Protein AF-A1ZW01-F1 (afdb_monomer_lite)

Radius of gyration: 20.22 Å; chains: 1; bounding box: 47×32×56 Å

Sequence (244 aa):
MKINGNFSINDKNFADWFNQDFRLTYPQFFPHFISGEGFGVLMENLPNLTGKSEITLNEFCGHMAIIYNETGGTCKPIREMGGPQYMFNTVMPGGGVKYSYNTPPNHKAGDQLMEWGIINTEEQRSLWNGTIYPKHAPEDIKKAALKCDFYRFRGYGFNQLTWRNAYEQCLQPLLPRPMDEYSVEEFEAHINNVKIAAQAFSIISTKMPMPKINTDLVSGNFRPMVCGSGIGLYVTQYCSVMHT

Organism: NCBI:txid313606

pLDDT: mean 85.27, std 18.64, range [31.95, 98.44]

Foldseek 3Di:
DKAQAWDDDPPHTPQCCCQPPVCVVPCVLQVAGADPVLRRVLRVLVCLQAVDSIDDPLVVQQLCQLLCQVVVNPNAKDFDDDDLQVQQAQADPVRHGDDHLCDPVFPFLLVVCVVVVVDPDPVSSVQSSDRGDPPPDDPSSVQVSCLGQSNLFAFIARNGRGGPVLCVQQQQVVDPDGPSPDDSVRNCVVRSDNSSRSNSNNRVVVVPPVVVVVVCQVVVVDDQDDDPPDDPDRSNPSNVVVVD

Structure (mmCIF, N/CA/C/O backbone):
data_AF-A1ZW01-F1
#
_entry.id   AF-A1ZW01-F1
#
loop_
_atom_site.group_PDB
_atom_site.id
_atom_site.type_symbol
_atom_site.label_atom_id
_atom_site.label_alt_id
_atom_site.label_comp_id
_atom_site.label_asym_id
_atom_site.label_entity_id
_atom_site.label_seq_id
_atom_site.pdbx_PDB_ins_code
_atom_site.Cartn_x
_atom_site.Cartn_y
_atom_site.Cartn_z
_atom_site.occupancy
_atom_site.B_iso_or_equiv
_atom_site.auth_seq_id
_atom_site.auth_comp_id
_atom_site.auth_asym_id
_atom_site.auth_atom_id
_atom_site.pdbx_PDB_model_num
ATOM 1 N N . MET A 1 1 ? 10.558 0.107 -27.976 1.00 82.00 1 MET A N 1
ATOM 2 C CA . MET A 1 1 ? 10.547 -1.248 -27.383 1.00 82.00 1 MET A CA 1
ATOM 3 C C . MET A 1 1 ? 9.149 -1.561 -26.864 1.00 82.00 1 MET A C 1
ATOM 5 O O . MET A 1 1 ? 8.513 -0.662 -26.317 1.00 82.00 1 MET A O 1
ATOM 9 N N . LYS A 1 2 ? 8.674 -2.792 -27.071 1.00 92.25 2 LYS A N 1
ATOM 10 C CA . LYS A 1 2 ? 7.445 -3.334 -26.472 1.00 92.25 2 LYS A CA 1
ATOM 11 C C . LYS A 1 2 ? 7.840 -4.335 -25.389 1.00 92.25 2 LYS A C 1
ATOM 13 O O . LYS A 1 2 ? 8.777 -5.098 -25.605 1.00 92.25 2 LYS A O 1
ATOM 18 N N . ILE A 1 3 ? 7.168 -4.291 -24.243 1.00 94.25 3 ILE A N 1
ATOM 19 C CA . ILE A 1 3 ? 7.453 -5.121 -23.066 1.00 94.25 3 ILE A CA 1
ATOM 20 C C . ILE A 1 3 ? 6.185 -5.901 -22.726 1.00 94.25 3 ILE A C 1
ATOM 22 O O . ILE A 1 3 ? 5.136 -5.298 -22.517 1.00 94.25 3 ILE A O 1
ATOM 26 N N . ASN A 1 4 ? 6.276 -7.227 -22.669 1.00 94.75 4 ASN A N 1
ATOM 27 C CA . ASN A 1 4 ? 5.158 -8.140 -22.395 1.00 94.75 4 ASN A CA 1
ATOM 28 C C . ASN A 1 4 ? 5.474 -9.152 -21.273 1.00 94.75 4 ASN A C 1
ATOM 30 O O . ASN A 1 4 ? 4.779 -10.151 -21.119 1.00 94.75 4 ASN A O 1
ATOM 34 N N . GLY A 1 5 ? 6.532 -8.897 -20.499 1.00 94.94 5 GLY A N 1
ATOM 35 C CA . GLY A 1 5 ? 7.014 -9.768 -19.433 1.00 94.94 5 GLY A CA 1
ATOM 36 C C . GLY A 1 5 ? 8.462 -9.447 -19.073 1.00 94.94 5 GLY A C 1
ATOM 37 O O . GLY A 1 5 ? 8.935 -8.333 -19.311 1.00 94.94 5 GLY A O 1
ATOM 38 N N . ASN A 1 6 ? 9.165 -10.427 -18.506 1.00 95.62 6 ASN A N 1
ATOM 39 C CA . ASN A 1 6 ? 10.595 -10.324 -18.219 1.00 95.62 6 ASN A CA 1
ATOM 40 C C . ASN A 1 6 ? 11.399 -10.013 -19.490 1.00 95.62 6 ASN A C 1
ATOM 42 O O . ASN A 1 6 ? 11.139 -10.577 -20.552 1.00 95.62 6 ASN A O 1
ATOM 46 N N . PHE A 1 7 ? 12.392 -9.132 -19.379 1.00 95.50 7 PHE A N 1
ATOM 47 C CA . PHE A 1 7 ? 13.244 -8.737 -20.499 1.00 95.50 7 PHE A CA 1
ATOM 48 C C . PHE A 1 7 ? 14.689 -8.503 -20.048 1.00 95.50 7 PHE A C 1
ATOM 50 O O . PHE A 1 7 ? 15.000 -8.498 -18.854 1.00 95.50 7 PHE A O 1
ATOM 57 N N . SER A 1 8 ? 15.581 -8.354 -21.026 1.00 94.56 8 SER A N 1
ATOM 58 C CA . SER A 1 8 ? 17.017 -8.162 -20.819 1.00 94.56 8 SER A CA 1
ATOM 59 C C . SER A 1 8 ? 17.524 -6.925 -21.555 1.00 94.56 8 SER A C 1
ATOM 61 O O . SER A 1 8 ? 16.945 -6.518 -22.564 1.00 94.56 8 SER A O 1
ATOM 63 N N . ILE A 1 9 ? 18.604 -6.342 -21.041 1.00 91.44 9 ILE A N 1
ATOM 64 C CA . ILE A 1 9 ? 19.350 -5.231 -21.635 1.00 91.44 9 ILE A CA 1
ATOM 65 C C . ILE A 1 9 ? 20.819 -5.657 -21.657 1.00 91.44 9 ILE A C 1
ATOM 67 O O . ILE A 1 9 ? 21.358 -6.033 -20.619 1.00 91.44 9 ILE A O 1
ATOM 71 N N . ASN A 1 10 ? 21.457 -5.620 -22.832 1.00 91.75 10 ASN A N 1
ATOM 72 C CA . ASN A 1 10 ? 22.859 -6.023 -23.023 1.00 91.75 10 ASN A CA 1
ATOM 73 C C . ASN A 1 10 ? 23.183 -7.393 -22.390 1.00 91.75 10 ASN A C 1
ATOM 75 O O . ASN A 1 10 ? 24.100 -7.509 -21.581 1.00 91.75 10 ASN A O 1
ATOM 79 N N . ASP A 1 11 ? 22.373 -8.407 -22.714 1.00 94.00 11 ASP A N 1
ATOM 80 C CA . ASP A 1 11 ? 22.501 -9.796 -22.237 1.00 94.00 11 ASP A CA 1
ATOM 81 C C . ASP A 1 11 ? 22.379 -10.006 -20.715 1.00 94.00 11 ASP A C 1
ATOM 83 O O . ASP A 1 11 ? 22.605 -11.107 -20.211 1.00 94.00 11 ASP A O 1
ATOM 87 N N . LYS A 1 12 ? 21.953 -8.982 -19.969 1.00 95.56 12 LYS A N 1
ATOM 88 C CA . LYS A 1 12 ? 21.611 -9.079 -18.546 1.00 95.56 12 LYS A CA 1
ATOM 89 C C . LYS A 1 12 ? 20.108 -8.958 -18.363 1.00 95.56 12 LYS A C 1
ATOM 91 O O . LYS A 1 12 ? 19.475 -8.109 -18.992 1.00 95.56 12 LYS A O 1
ATOM 96 N N . ASN A 1 13 ? 19.526 -9.751 -17.461 1.00 96.62 13 ASN A N 1
ATOM 97 C CA . ASN A 1 13 ? 18.142 -9.504 -17.054 1.00 96.62 13 ASN A CA 1
ATOM 98 C C . ASN A 1 13 ? 18.017 -8.083 -16.479 1.00 96.62 13 ASN A C 1
ATOM 100 O O . ASN A 1 13 ? 18.983 -7.520 -15.958 1.00 96.62 13 ASN A O 1
ATOM 104 N N . PHE A 1 14 ? 16.829 -7.493 -16.598 1.00 96.12 14 PHE A N 1
ATOM 105 C CA . PHE A 1 14 ? 16.624 -6.089 -16.250 1.00 96.12 14 PHE A CA 1
ATOM 106 C C . PHE A 1 14 ? 17.081 -5.725 -14.826 1.00 96.12 14 PHE A C 1
ATOM 108 O O . PHE A 1 14 ? 17.712 -4.687 -14.645 1.00 96.12 14 PHE A O 1
ATOM 115 N N . ALA A 1 15 ? 16.792 -6.564 -13.825 1.00 97.00 15 ALA A N 1
ATOM 116 C CA . ALA A 1 15 ? 17.183 -6.293 -12.443 1.00 97.00 15 ALA A CA 1
ATOM 117 C C . ALA A 1 15 ? 18.712 -6.277 -12.276 1.00 97.00 15 ALA A C 1
ATOM 119 O O . ALA A 1 15 ? 19.245 -5.376 -11.628 1.00 97.00 15 ALA A O 1
ATOM 120 N N . ASP A 1 16 ? 19.423 -7.218 -12.899 1.00 97.56 16 ASP A N 1
ATOM 121 C CA . ASP A 1 16 ? 20.886 -7.271 -12.871 1.00 97.56 16 ASP A CA 1
ATOM 122 C C . ASP A 1 16 ? 21.511 -6.090 -13.610 1.00 97.56 16 ASP A C 1
ATOM 124 O O . ASP A 1 16 ? 22.394 -5.436 -13.057 1.00 97.56 16 ASP A O 1
ATOM 128 N N . TRP A 1 17 ? 21.020 -5.763 -14.809 1.00 97.12 17 TRP A N 1
ATOM 129 C CA . TRP A 1 17 ? 21.444 -4.562 -15.535 1.00 97.12 17 TRP A CA 1
ATOM 130 C C . TRP A 1 17 ? 21.223 -3.297 -14.697 1.00 97.12 17 TRP A C 1
ATOM 132 O O . TRP A 1 17 ? 22.129 -2.476 -14.539 1.00 97.12 17 TRP A O 1
ATOM 142 N N . PHE A 1 18 ? 20.035 -3.155 -14.100 1.00 95.50 18 PHE A N 1
ATOM 143 C CA . PHE A 1 18 ? 19.708 -1.995 -13.281 1.00 95.50 18 PHE A CA 1
ATOM 144 C C . PHE A 1 18 ? 20.680 -1.872 -12.108 1.00 95.50 18 PHE A C 1
ATOM 146 O O . PHE A 1 18 ? 21.233 -0.803 -11.862 1.00 95.50 18 PHE A O 1
ATOM 153 N N . ASN A 1 19 ? 20.910 -2.973 -11.398 1.00 96.19 19 ASN A N 1
ATOM 154 C CA . ASN A 1 19 ? 21.720 -3.008 -10.188 1.00 96.19 19 ASN A CA 1
ATOM 155 C C . ASN A 1 19 ? 23.218 -2.818 -10.446 1.00 96.19 19 ASN A C 1
ATOM 157 O O . ASN A 1 19 ? 23.890 -2.168 -9.641 1.00 96.19 19 ASN A O 1
ATOM 161 N N . GLN A 1 20 ? 23.733 -3.414 -11.521 1.00 96.50 20 GLN A N 1
ATOM 162 C CA . GLN A 1 20 ? 25.167 -3.498 -11.800 1.00 96.50 20 GLN A CA 1
ATOM 163 C C . GLN A 1 20 ? 25.666 -2.384 -12.719 1.00 96.50 20 GLN A C 1
ATOM 165 O O . GLN A 1 20 ? 26.839 -2.039 -12.631 1.00 96.50 20 GLN A O 1
ATOM 170 N N . ASP A 1 21 ? 24.804 -1.814 -13.563 1.00 92.69 21 ASP A N 1
ATOM 171 C CA . ASP A 1 21 ? 25.219 -0.836 -14.572 1.00 92.69 21 ASP A CA 1
ATOM 172 C C . ASP A 1 21 ? 24.523 0.514 -14.345 1.00 92.69 21 ASP A C 1
ATOM 174 O O . ASP A 1 21 ? 25.163 1.528 -14.051 1.00 92.69 21 ASP A O 1
ATOM 178 N N . PHE A 1 22 ? 23.190 0.535 -14.417 1.00 88.31 22 PHE A N 1
ATOM 179 C CA . PHE A 1 22 ? 22.430 1.787 -14.434 1.00 88.31 22 PHE A CA 1
ATOM 180 C C . PHE A 1 22 ? 22.464 2.538 -13.096 1.00 88.31 22 PHE A C 1
ATOM 182 O O . PHE A 1 22 ? 22.840 3.711 -13.035 1.00 88.31 22 PHE A O 1
ATOM 189 N N . ARG A 1 23 ? 22.118 1.857 -11.998 1.00 89.25 23 ARG A N 1
ATOM 190 C CA . ARG A 1 23 ? 22.071 2.428 -10.644 1.00 89.25 23 ARG A CA 1
ATOM 191 C C . ARG A 1 23 ? 23.411 3.028 -10.227 1.00 89.25 23 ARG A C 1
ATOM 193 O O . ARG A 1 23 ? 23.422 4.053 -9.551 1.00 89.25 23 ARG A O 1
ATOM 200 N N . LEU A 1 24 ? 24.528 2.417 -10.629 1.00 90.69 24 LEU A N 1
ATOM 201 C CA . LEU A 1 24 ? 25.873 2.898 -10.288 1.00 90.69 24 LEU A CA 1
ATOM 202 C C . LEU A 1 24 ? 26.203 4.253 -10.924 1.00 90.69 24 LEU A C 1
ATOM 204 O O . LEU A 1 24 ? 27.048 4.976 -10.403 1.00 90.69 24 LEU A O 1
ATOM 208 N N . THR A 1 25 ? 25.504 4.624 -11.998 1.00 90.12 25 THR A N 1
ATOM 209 C CA . THR A 1 25 ? 25.639 5.940 -12.636 1.00 90.12 25 THR A CA 1
ATOM 210 C C . THR A 1 25 ? 24.884 7.029 -11.855 1.00 90.12 25 THR A C 1
ATOM 212 O O . THR A 1 25 ? 25.241 8.204 -11.919 1.00 90.12 25 THR A O 1
ATOM 215 N N . TYR A 1 26 ? 23.871 6.646 -11.065 1.00 83.31 26 TYR A N 1
ATOM 216 C CA . TYR A 1 26 ? 22.955 7.554 -10.360 1.00 83.31 26 TYR A CA 1
ATOM 217 C C . TYR A 1 26 ? 22.614 7.092 -8.922 1.00 83.31 26 TYR A C 1
ATOM 219 O O . TYR A 1 26 ? 21.434 7.033 -8.551 1.00 83.31 26 TYR A O 1
ATOM 227 N N . PRO A 1 27 ? 23.608 6.767 -8.072 1.00 84.00 27 PRO A N 1
ATOM 228 C CA . PRO A 1 27 ? 23.375 6.116 -6.778 1.00 84.00 27 PRO A CA 1
ATOM 229 C C . PRO A 1 27 ? 22.571 6.971 -5.786 1.00 84.00 27 PRO A C 1
ATOM 231 O O . PRO A 1 27 ? 21.882 6.432 -4.923 1.00 84.00 27 PRO A O 1
ATOM 234 N N . GLN A 1 28 ? 22.620 8.298 -5.919 1.00 83.94 28 GLN A N 1
ATOM 235 C CA . GLN A 1 28 ? 21.856 9.242 -5.100 1.00 83.94 28 GLN A CA 1
ATOM 236 C C . GLN A 1 28 ? 20.351 9.224 -5.398 1.00 83.94 28 GLN A C 1
ATOM 238 O O . GLN A 1 28 ? 19.551 9.587 -4.539 1.00 83.94 28 GLN A O 1
ATOM 243 N N . PHE A 1 29 ? 19.962 8.813 -6.607 1.00 80.81 29 PHE A N 1
ATOM 244 C CA . PHE A 1 29 ? 18.560 8.731 -7.019 1.00 80.81 29 PHE A CA 1
ATOM 245 C C . PHE A 1 29 ? 17.993 7.329 -6.814 1.00 80.81 29 PHE A C 1
ATOM 247 O O . PHE A 1 29 ? 16.803 7.179 -6.547 1.00 80.81 29 PHE A O 1
ATOM 254 N N . PHE A 1 30 ? 18.852 6.311 -6.881 1.00 86.44 30 PHE A N 1
ATOM 255 C CA . PHE A 1 30 ? 18.470 4.913 -6.744 1.00 86.44 30 PHE A CA 1
ATOM 256 C C . PHE A 1 30 ? 19.203 4.267 -5.557 1.00 86.44 30 PHE A C 1
ATOM 258 O O . PHE A 1 30 ? 20.139 3.489 -5.744 1.00 86.44 30 PHE A O 1
ATOM 265 N N . PRO A 1 31 ? 18.793 4.560 -4.308 1.00 89.19 31 PRO A N 1
ATOM 266 C CA . PRO A 1 31 ? 19.501 4.066 -3.126 1.00 89.19 31 PRO A CA 1
ATOM 267 C C . PRO A 1 31 ? 19.390 2.544 -2.934 1.00 89.19 31 PRO A C 1
ATOM 269 O O . PRO A 1 31 ? 20.284 1.937 -2.344 1.00 89.19 31 PRO A O 1
ATOM 272 N N . HIS A 1 32 ? 18.353 1.907 -3.478 1.00 93.38 32 HIS A N 1
ATOM 273 C CA . HIS A 1 32 ? 18.030 0.494 -3.303 1.00 93.38 32 HIS A CA 1
ATOM 274 C C . HIS A 1 32 ? 18.362 -0.351 -4.537 1.00 93.38 32 HIS A C 1
ATOM 276 O O . HIS A 1 32 ? 18.400 0.135 -5.665 1.00 93.38 32 HIS A O 1
ATOM 282 N N . PHE A 1 33 ? 18.586 -1.642 -4.308 1.00 96.62 33 PHE A N 1
ATOM 283 C CA . PHE A 1 33 ? 18.684 -2.636 -5.372 1.00 96.62 33 PHE A CA 1
ATOM 284 C C . PHE A 1 33 ? 17.286 -3.117 -5.769 1.00 96.62 33 PHE A C 1
ATOM 286 O O . PHE A 1 33 ? 16.405 -3.236 -4.916 1.00 96.62 33 PHE A O 1
ATOM 293 N N . ILE A 1 34 ? 17.094 -3.445 -7.046 1.00 97.31 34 ILE A N 1
ATOM 294 C CA . ILE A 1 34 ? 15.910 -4.172 -7.505 1.00 97.31 34 ILE A CA 1
ATOM 295 C C . ILE A 1 34 ? 16.081 -5.657 -7.179 1.00 97.31 34 ILE A C 1
ATOM 297 O O . ILE A 1 34 ? 17.081 -6.271 -7.552 1.00 97.31 34 ILE A O 1
ATOM 301 N N . SER A 1 35 ? 15.100 -6.253 -6.504 1.00 97.81 35 SER A N 1
ATOM 302 C CA . SER A 1 35 ? 15.045 -7.705 -6.318 1.00 97.81 35 SER A CA 1
ATOM 303 C C . SER A 1 35 ? 14.758 -8.393 -7.654 1.00 97.81 35 SER A C 1
ATOM 305 O O . SER A 1 35 ? 13.689 -8.186 -8.221 1.00 97.81 35 SER A O 1
ATOM 307 N N . GLY A 1 36 ? 15.673 -9.240 -8.140 1.00 97.38 36 GLY A N 1
ATOM 308 C CA . GLY A 1 36 ? 15.452 -10.011 -9.371 1.00 97.38 36 GLY A CA 1
ATOM 309 C C . GLY A 1 36 ? 14.243 -10.946 -9.282 1.00 97.38 36 GLY A C 1
ATOM 310 O O . GLY A 1 36 ? 13.421 -10.980 -10.192 1.00 97.38 36 GLY A O 1
ATOM 311 N N . GLU A 1 37 ? 14.079 -11.634 -8.148 1.00 97.25 37 GLU A N 1
ATOM 312 C CA . GLU A 1 37 ? 12.910 -12.480 -7.876 1.00 97.25 37 GLU A CA 1
ATOM 313 C C . GLU A 1 37 ? 11.615 -11.651 -7.839 1.00 97.25 37 GLU A C 1
ATOM 315 O O . GLU A 1 37 ? 10.650 -11.977 -8.528 1.00 97.25 37 GLU A O 1
ATOM 320 N N . GLY A 1 38 ? 11.594 -10.559 -7.064 1.00 96.94 38 GLY A N 1
ATOM 321 C CA . GLY A 1 38 ? 10.414 -9.698 -6.958 1.00 96.94 38 GLY A CA 1
ATOM 322 C C . GLY A 1 38 ? 10.021 -9.078 -8.299 1.00 96.94 38 GLY A C 1
ATOM 323 O O . GLY A 1 38 ? 8.843 -9.061 -8.649 1.00 96.94 38 GLY A O 1
ATOM 324 N N . PHE A 1 39 ? 11.007 -8.633 -9.081 1.00 97.44 39 PHE A N 1
ATOM 325 C CA . PHE A 1 39 ? 10.791 -8.133 -10.435 1.00 97.44 39 PHE A CA 1
ATOM 326 C C . PHE A 1 39 ? 10.208 -9.215 -11.351 1.00 97.44 39 PHE A C 1
ATOM 328 O O . PHE A 1 39 ? 9.237 -8.950 -12.056 1.00 97.44 39 PHE A O 1
ATOM 335 N N . GLY A 1 40 ? 10.738 -10.441 -11.287 1.00 97.44 40 GLY A N 1
ATOM 336 C CA . GLY A 1 40 ? 10.222 -11.583 -12.042 1.00 97.44 40 GLY A CA 1
ATOM 337 C C . GLY A 1 40 ? 8.728 -11.809 -11.816 1.00 97.44 40 GLY A C 1
ATOM 338 O O . GLY A 1 40 ? 7.948 -11.806 -12.771 1.00 97.44 40 GLY A O 1
ATOM 339 N N . VAL A 1 41 ? 8.324 -11.904 -10.546 1.00 97.00 41 VAL A N 1
ATOM 340 C CA . VAL A 1 41 ? 6.920 -12.109 -10.143 1.00 97.00 41 VAL A CA 1
ATOM 341 C C . VAL A 1 41 ? 6.028 -10.927 -10.544 1.00 97.00 41 VAL A C 1
ATOM 343 O O . VAL A 1 41 ? 4.883 -11.118 -10.967 1.00 97.00 41 VAL A O 1
ATOM 346 N N . LEU A 1 42 ? 6.532 -9.694 -10.429 1.00 95.88 42 LEU A N 1
ATOM 347 C CA . LEU A 1 42 ? 5.814 -8.495 -10.864 1.00 95.88 42 LEU A CA 1
ATOM 348 C C . LEU A 1 42 ? 5.535 -8.532 -12.373 1.00 95.88 42 LEU A C 1
ATOM 350 O O . LEU A 1 42 ? 4.403 -8.283 -12.792 1.00 95.88 42 LEU A O 1
ATOM 354 N N . MET A 1 43 ? 6.540 -8.873 -13.183 1.00 96.88 43 MET A N 1
ATOM 355 C CA . MET A 1 43 ? 6.422 -8.897 -14.643 1.00 96.88 43 MET A CA 1
ATOM 356 C C . MET A 1 43 ? 5.552 -10.049 -15.156 1.00 96.88 43 MET A C 1
ATOM 358 O O . MET A 1 43 ? 4.862 -9.880 -16.159 1.00 96.88 43 MET A O 1
ATOM 362 N N . GLU A 1 44 ? 5.491 -11.179 -14.450 1.00 97.12 44 GLU A N 1
ATOM 363 C CA . GLU A 1 44 ? 4.490 -12.231 -14.706 1.00 97.12 44 GLU A CA 1
ATOM 364 C C . GLU A 1 44 ? 3.050 -11.731 -14.496 1.00 97.12 44 GLU A C 1
ATOM 366 O O . GLU A 1 44 ? 2.105 -12.232 -15.107 1.00 97.12 44 GLU A O 1
ATOM 371 N N . ASN A 1 45 ? 2.876 -10.698 -13.667 1.00 96.75 45 ASN A N 1
ATOM 372 C CA . ASN A 1 45 ? 1.596 -10.054 -13.387 1.00 96.75 45 ASN A CA 1
ATOM 373 C C . ASN A 1 45 ? 1.383 -8.754 -14.178 1.00 96.75 45 ASN A C 1
ATOM 375 O O . ASN A 1 45 ? 0.463 -7.998 -13.860 1.00 96.75 45 ASN A O 1
ATOM 379 N N . LEU A 1 46 ? 2.163 -8.501 -15.234 1.00 95.81 46 LEU A N 1
ATOM 380 C CA . LEU A 1 46 ? 2.064 -7.282 -16.042 1.00 95.81 46 LEU A CA 1
ATOM 381 C C . LEU A 1 46 ? 0.635 -6.979 -16.549 1.00 95.81 46 LEU A C 1
ATOM 383 O O . LEU A 1 46 ? 0.210 -5.825 -16.423 1.00 95.81 46 LEU A O 1
ATOM 387 N N . PRO A 1 47 ? -0.161 -7.959 -17.034 1.00 95.69 47 PRO A N 1
ATOM 388 C CA . PRO A 1 47 ? -1.543 -7.690 -17.434 1.00 95.69 47 PRO A CA 1
ATOM 389 C C . PRO A 1 47 ? -2.441 -7.277 -16.270 1.00 95.69 47 PRO A C 1
ATOM 391 O O . PRO A 1 47 ? -3.299 -6.415 -16.435 1.00 95.69 47 PRO A O 1
ATOM 394 N N . ASN A 1 48 ? -2.217 -7.840 -15.081 1.00 95.94 48 ASN A N 1
ATOM 395 C CA . ASN A 1 48 ? -2.943 -7.447 -13.875 1.00 95.94 48 ASN A CA 1
ATOM 396 C C . ASN A 1 48 ? -2.542 -6.039 -13.420 1.00 95.94 48 ASN A C 1
ATOM 398 O O . ASN A 1 48 ? -3.394 -5.295 -12.955 1.00 95.94 48 ASN A O 1
ATOM 402 N N . LEU A 1 49 ? -1.265 -5.677 -13.576 1.00 93.44 49 LEU A N 1
ATOM 403 C CA . LEU A 1 49 ? -0.704 -4.387 -13.170 1.00 93.44 49 LEU A CA 1
ATOM 404 C C . LEU A 1 49 ? -1.147 -3.235 -14.082 1.00 93.44 49 LEU A C 1
ATOM 406 O O . LEU A 1 49 ? -1.347 -2.114 -13.621 1.00 93.44 49 LEU A O 1
ATOM 410 N N . THR A 1 50 ? -1.294 -3.500 -15.381 1.00 91.62 50 THR A N 1
ATOM 411 C CA . THR A 1 50 ? -1.446 -2.452 -16.409 1.00 91.62 50 THR A CA 1
ATOM 412 C C . THR A 1 50 ? -2.770 -2.511 -17.166 1.00 91.62 50 THR A C 1
ATOM 414 O O . THR A 1 50 ? -3.116 -1.562 -17.867 1.00 91.62 50 THR A O 1
ATOM 417 N N . GLY A 1 51 ? -3.507 -3.621 -17.062 1.00 91.25 51 GLY A N 1
ATOM 418 C CA . GLY A 1 51 ? -4.669 -3.904 -17.906 1.00 91.25 51 GLY A CA 1
ATOM 419 C C . GLY A 1 51 ? -4.311 -4.224 -19.364 1.00 91.25 51 GLY A C 1
ATOM 420 O O . GLY A 1 51 ? -5.206 -4.278 -20.207 1.00 91.25 51 GLY A O 1
ATOM 421 N N . LYS A 1 52 ? -3.020 -4.409 -19.688 1.00 92.44 52 LYS A N 1
ATOM 422 C CA . LYS A 1 52 ? -2.510 -4.613 -21.053 1.00 92.44 52 LYS A CA 1
ATOM 423 C C . LYS A 1 52 ? -1.616 -5.848 -21.137 1.00 92.44 52 LYS A C 1
ATOM 425 O O . LYS A 1 52 ? -0.829 -6.121 -20.238 1.00 92.44 52 LYS A O 1
ATOM 430 N N . SER A 1 53 ? -1.691 -6.574 -22.251 1.00 93.44 53 SER A N 1
ATOM 431 C CA . SER A 1 53 ? -0.783 -7.697 -22.534 1.00 93.44 53 SER A CA 1
ATOM 432 C C . SER A 1 53 ? 0.642 -7.245 -22.863 1.00 93.44 53 SER A C 1
ATOM 434 O O . SER A 1 53 ? 1.584 -8.015 -22.716 1.00 93.44 53 SER A O 1
ATOM 436 N N . GLU A 1 54 ? 0.799 -6.004 -23.322 1.00 94.69 54 GLU A N 1
ATOM 437 C CA . GLU A 1 54 ? 2.083 -5.369 -23.587 1.00 94.69 54 GLU A CA 1
ATOM 438 C C . GLU A 1 54 ? 2.024 -3.872 -23.276 1.00 94.69 54 GLU A C 1
ATOM 440 O O . GLU A 1 54 ? 0.984 -3.227 -23.437 1.00 94.69 54 GLU A O 1
ATOM 445 N N . ILE A 1 55 ? 3.160 -3.308 -22.881 1.00 90.19 55 ILE A N 1
ATOM 446 C CA . ILE A 1 55 ? 3.327 -1.879 -22.635 1.00 90.19 55 ILE A CA 1
ATOM 447 C C . ILE A 1 55 ? 4.540 -1.326 -23.379 1.00 90.19 55 ILE A C 1
ATOM 449 O O . ILE A 1 55 ? 5.440 -2.049 -23.818 1.00 90.19 55 ILE A O 1
ATOM 453 N N . THR A 1 56 ? 4.551 -0.015 -23.561 1.00 87.94 56 THR A N 1
ATOM 454 C CA . THR A 1 56 ? 5.707 0.723 -24.067 1.00 87.94 56 THR A CA 1
ATOM 455 C C . THR A 1 56 ? 6.778 0.874 -22.987 1.00 87.94 56 THR A C 1
ATOM 457 O O . THR A 1 56 ? 6.507 0.762 -21.792 1.00 87.94 56 THR A O 1
ATOM 460 N N . LEU A 1 57 ? 8.002 1.196 -23.409 1.00 82.00 57 LEU A N 1
ATOM 461 C CA . LEU A 1 57 ? 9.095 1.534 -22.495 1.00 82.00 57 LEU A CA 1
ATOM 462 C C . LEU A 1 57 ? 8.719 2.669 -21.525 1.00 82.00 57 LEU A C 1
ATOM 464 O O . LEU A 1 57 ? 9.014 2.585 -20.340 1.00 82.00 57 LEU A O 1
ATOM 468 N N . ASN A 1 58 ? 8.010 3.693 -22.006 1.00 79.12 58 ASN A N 1
ATOM 469 C CA . ASN A 1 58 ? 7.607 4.839 -21.187 1.00 79.12 58 ASN A CA 1
ATOM 470 C C . ASN A 1 58 ? 6.601 4.453 -20.100 1.00 79.12 58 ASN A C 1
ATOM 472 O O . ASN A 1 58 ? 6.722 4.895 -18.961 1.00 79.12 58 ASN A O 1
ATOM 476 N N . GLU A 1 59 ? 5.626 3.607 -20.434 1.00 81.88 59 GLU A N 1
ATOM 477 C CA . GLU A 1 59 ? 4.676 3.073 -19.453 1.00 81.88 59 GLU A CA 1
ATOM 478 C C . GLU A 1 59 ? 5.392 2.214 -18.409 1.00 81.88 59 GLU A C 1
ATOM 480 O O . GLU A 1 59 ? 5.119 2.343 -17.217 1.00 81.88 59 GLU A O 1
ATOM 485 N N . PHE A 1 60 ? 6.356 1.393 -18.840 1.00 89.19 60 PHE A N 1
ATOM 486 C CA . PHE A 1 60 ? 7.164 0.582 -17.934 1.00 89.19 60 PHE A CA 1
ATOM 487 C C . PHE A 1 60 ? 7.939 1.457 -16.948 1.00 89.19 60 PHE A C 1
ATOM 489 O O . PHE A 1 60 ? 7.827 1.261 -15.741 1.00 89.19 60 PHE A O 1
ATOM 496 N N . CYS A 1 61 ? 8.656 2.465 -17.445 1.00 83.12 61 CYS A N 1
ATOM 497 C CA . CYS A 1 61 ? 9.367 3.434 -16.616 1.00 83.12 61 CYS A CA 1
ATOM 498 C C . CYS A 1 61 ? 8.426 4.159 -15.639 1.00 83.12 61 CYS A C 1
ATOM 500 O O . CYS A 1 61 ? 8.779 4.354 -14.478 1.00 83.12 61 CYS A O 1
ATOM 502 N N . GLY A 1 62 ? 7.219 4.518 -16.088 1.00 80.50 62 GLY A N 1
ATOM 503 C CA . GLY A 1 62 ? 6.177 5.125 -15.259 1.00 80.50 62 GLY A CA 1
ATOM 504 C C . GLY A 1 62 ? 5.758 4.256 -14.084 1.00 80.50 62 GLY A C 1
ATOM 505 O O . GLY A 1 62 ? 5.783 4.701 -12.936 1.00 80.50 62 GLY A O 1
ATOM 506 N N . HIS A 1 63 ? 5.408 3.005 -14.362 1.00 88.00 63 HIS A N 1
ATOM 507 C CA . HIS A 1 63 ? 5.006 2.062 -13.325 1.00 88.00 63 HIS A CA 1
ATOM 508 C C . HIS A 1 63 ? 6.169 1.702 -12.396 1.00 88.00 63 HIS A C 1
ATOM 510 O O . HIS A 1 63 ? 6.008 1.736 -11.177 1.00 88.00 63 HIS A O 1
ATOM 516 N N . MET A 1 64 ? 7.351 1.424 -12.951 1.00 90.50 64 MET A N 1
ATOM 517 C CA . MET A 1 64 ? 8.524 1.036 -12.168 1.00 90.50 64 MET A CA 1
ATOM 518 C C . MET A 1 64 ? 9.031 2.147 -11.263 1.00 90.50 64 MET A C 1
ATOM 520 O O . MET A 1 64 ? 9.462 1.846 -10.158 1.00 90.50 64 MET A O 1
ATOM 524 N N . ALA A 1 65 ? 8.952 3.410 -11.677 1.00 84.38 65 ALA A N 1
ATOM 525 C CA . ALA A 1 65 ? 9.307 4.538 -10.824 1.00 84.38 65 ALA A CA 1
ATOM 526 C C . ALA A 1 65 ? 8.479 4.569 -9.531 1.00 84.38 65 ALA A C 1
ATOM 528 O O . ALA A 1 65 ? 9.044 4.683 -8.443 1.00 84.38 65 ALA A O 1
ATOM 529 N N . ILE A 1 66 ? 7.157 4.405 -9.655 1.00 84.12 66 ILE A N 1
ATOM 530 C CA . ILE A 1 66 ? 6.241 4.359 -8.508 1.00 84.12 66 ILE A CA 1
ATOM 531 C C . ILE A 1 66 ? 6.570 3.141 -7.642 1.00 84.12 66 ILE A C 1
ATOM 533 O O . ILE A 1 66 ? 6.839 3.278 -6.454 1.00 84.12 66 ILE A O 1
ATOM 537 N N . ILE A 1 67 ? 6.626 1.953 -8.248 1.00 91.69 67 ILE A N 1
ATOM 538 C CA . ILE A 1 67 ? 6.859 0.696 -7.523 1.00 91.69 67 ILE A CA 1
ATOM 539 C C . ILE A 1 67 ? 8.201 0.711 -6.799 1.00 91.69 67 ILE A C 1
ATOM 541 O O . ILE A 1 67 ? 8.292 0.301 -5.644 1.00 91.69 67 ILE A O 1
ATOM 545 N N . TYR A 1 68 ? 9.255 1.175 -7.462 1.00 91.69 68 TYR A N 1
ATOM 546 C CA . TYR A 1 68 ? 10.587 1.251 -6.886 1.00 91.69 68 TYR A CA 1
ATOM 547 C C . TYR A 1 68 ? 10.606 2.172 -5.665 1.00 91.69 68 TYR A C 1
ATOM 549 O O . TYR A 1 68 ? 11.153 1.782 -4.632 1.00 91.69 68 TYR A O 1
ATOM 557 N N . ASN A 1 69 ? 9.979 3.347 -5.773 1.00 86.75 69 ASN A N 1
ATOM 558 C CA . ASN A 1 69 ? 9.889 4.299 -4.674 1.00 86.75 69 ASN A CA 1
ATOM 559 C C . ASN A 1 69 ? 9.113 3.723 -3.484 1.00 86.75 69 ASN A C 1
ATOM 561 O O . ASN A 1 69 ? 9.597 3.750 -2.356 1.00 86.75 69 ASN A O 1
ATOM 565 N N . GLU A 1 70 ? 7.939 3.156 -3.749 1.00 87.69 70 GLU A N 1
ATOM 566 C CA . GLU A 1 70 ? 7.025 2.707 -2.700 1.00 87.69 70 GLU A CA 1
ATOM 567 C C . GLU A 1 70 ? 7.430 1.380 -2.061 1.00 87.69 70 GLU A C 1
ATOM 569 O O . GLU A 1 70 ? 7.048 1.106 -0.930 1.00 87.69 70 GLU A O 1
ATOM 574 N N . THR A 1 71 ? 8.202 0.542 -2.757 1.00 92.50 71 THR A N 1
ATOM 575 C CA . THR A 1 71 ? 8.598 -0.792 -2.264 1.00 92.50 71 THR A CA 1
ATOM 576 C C . THR A 1 71 ? 10.086 -0.907 -1.938 1.00 92.50 71 THR A C 1
ATOM 578 O O . THR A 1 71 ? 10.554 -1.991 -1.572 1.00 92.50 71 THR A O 1
ATOM 581 N N . GLY A 1 72 ? 10.853 0.175 -2.108 1.00 91.94 72 GLY A N 1
ATOM 582 C CA . GLY A 1 72 ? 12.304 0.182 -1.917 1.00 91.94 72 GLY A CA 1
ATOM 583 C C . GLY A 1 72 ? 13.030 -0.810 -2.830 1.00 91.94 72 GLY A C 1
ATOM 584 O O . GLY A 1 72 ? 13.952 -1.492 -2.390 1.00 91.94 72 GLY A O 1
ATOM 585 N N . GLY A 1 73 ? 12.567 -0.967 -4.074 1.00 93.50 73 GLY A N 1
ATOM 586 C CA . GLY A 1 73 ? 13.137 -1.901 -5.056 1.00 93.50 73 GLY A CA 1
ATOM 587 C C . GLY A 1 73 ? 12.818 -3.386 -4.829 1.00 93.50 73 GLY A C 1
ATOM 588 O O . GLY A 1 73 ? 13.147 -4.219 -5.676 1.00 93.50 73 GLY A O 1
ATOM 589 N N . THR A 1 74 ? 12.120 -3.756 -3.751 1.00 95.88 74 THR A N 1
ATOM 590 C CA . THR A 1 74 ? 11.744 -5.164 -3.520 1.00 95.88 74 THR A CA 1
ATOM 591 C C . THR A 1 74 ? 10.787 -5.699 -4.581 1.00 95.88 74 THR A C 1
ATOM 593 O O . THR A 1 74 ? 10.770 -6.907 -4.810 1.00 95.88 74 THR A O 1
ATOM 596 N N . CYS A 1 75 ? 10.013 -4.821 -5.233 1.00 95.19 75 CYS A N 1
ATOM 597 C CA . CYS A 1 75 ? 8.990 -5.186 -6.217 1.00 95.19 75 CYS A CA 1
ATOM 598 C C . CYS A 1 75 ? 7.965 -6.188 -5.656 1.00 95.19 75 CYS A C 1
ATOM 600 O O . CYS A 1 75 ? 7.377 -6.973 -6.396 1.00 95.19 75 CYS A O 1
ATOM 602 N N . LYS A 1 76 ? 7.743 -6.157 -4.338 1.00 95.19 76 LYS A N 1
ATOM 603 C CA . LYS A 1 76 ? 6.736 -6.959 -3.638 1.00 95.19 76 LYS A CA 1
ATOM 604 C C . LYS A 1 76 ? 5.686 -6.016 -3.034 1.00 95.19 76 LYS A C 1
ATOM 606 O O . LYS A 1 76 ? 6.041 -4.907 -2.633 1.00 95.19 76 LYS A O 1
ATOM 611 N N . PRO A 1 77 ? 4.404 -6.414 -2.961 1.00 92.88 77 PRO A N 1
ATOM 612 C CA . PRO A 1 77 ? 3.402 -5.656 -2.219 1.00 92.88 77 PRO A CA 1
ATOM 613 C C . PRO A 1 77 ? 3.836 -5.536 -0.756 1.00 92.88 77 PRO A C 1
ATOM 615 O O . PRO A 1 77 ? 4.120 -6.551 -0.121 1.00 92.88 77 PRO A O 1
ATOM 618 N N . ILE A 1 78 ? 3.893 -4.317 -0.218 1.00 91.94 78 ILE A N 1
ATOM 619 C CA . ILE A 1 78 ? 4.275 -4.094 1.180 1.00 91.94 78 ILE A CA 1
ATOM 620 C C . ILE A 1 78 ? 3.235 -3.267 1.923 1.00 91.94 78 ILE A C 1
ATOM 622 O O . ILE A 1 78 ? 2.528 -2.452 1.333 1.00 91.94 78 ILE A O 1
ATOM 626 N N . ARG A 1 79 ? 3.157 -3.471 3.237 1.00 92.06 79 ARG A N 1
ATOM 627 C CA . ARG A 1 79 ? 2.401 -2.619 4.155 1.00 92.06 79 ARG A CA 1
ATOM 628 C C . ARG A 1 79 ? 3.260 -1.454 4.628 1.00 92.06 79 ARG A C 1
ATOM 630 O O . ARG A 1 79 ? 4.455 -1.631 4.863 1.00 92.06 79 ARG A O 1
ATOM 637 N N . GLU A 1 80 ? 2.627 -0.310 4.852 1.00 90.06 80 GLU A N 1
ATOM 638 C CA . GLU A 1 80 ? 3.252 0.834 5.502 1.00 90.06 80 GLU A CA 1
ATOM 639 C C . GLU A 1 80 ? 3.811 0.396 6.859 1.00 90.06 80 GLU A C 1
ATOM 641 O O . GLU A 1 80 ? 3.115 -0.207 7.689 1.00 90.06 80 GLU A O 1
ATOM 646 N N . MET A 1 81 ? 5.096 0.672 7.063 1.00 87.38 81 MET A N 1
ATOM 647 C CA . MET A 1 81 ? 5.795 0.295 8.280 1.00 87.38 81 MET A CA 1
ATOM 648 C C . MET A 1 81 ? 5.354 1.190 9.436 1.00 87.38 81 MET A C 1
ATOM 650 O O . MET A 1 81 ? 5.448 2.413 9.376 1.00 87.38 81 MET A O 1
ATOM 654 N N . GLY A 1 82 ? 4.911 0.572 10.527 1.00 88.94 82 GLY A N 1
ATOM 655 C CA . GLY A 1 82 ? 4.526 1.283 11.738 1.00 88.94 82 GLY A CA 1
ATOM 656 C C . GLY A 1 82 ? 3.522 0.497 12.571 1.00 88.94 82 GLY A C 1
ATOM 657 O O . GLY A 1 82 ? 2.656 -0.203 12.049 1.00 88.94 82 GLY A O 1
ATOM 658 N N . GLY A 1 83 ? 3.638 0.613 13.893 1.00 93.44 83 GLY A N 1
ATOM 659 C CA . GLY A 1 83 ? 2.656 0.041 14.812 1.00 93.44 83 GLY A CA 1
ATOM 660 C C . GLY A 1 83 ? 1.338 0.834 14.842 1.00 93.44 83 GLY A C 1
ATOM 661 O O . GLY A 1 83 ? 1.259 1.934 14.293 1.00 93.44 83 GLY A O 1
ATOM 662 N N . PRO A 1 84 ? 0.313 0.344 15.556 1.00 95.44 84 PRO A N 1
ATOM 663 C CA . PRO A 1 84 ? -0.973 1.035 15.697 1.00 95.44 84 PRO A CA 1
ATOM 664 C C . PRO A 1 84 ? -0.825 2.455 16.249 1.00 95.44 84 PRO A C 1
ATOM 666 O O . PRO A 1 84 ? -1.418 3.393 15.728 1.00 95.44 84 PRO A O 1
ATOM 669 N N . GLN A 1 85 ? 0.057 2.637 17.237 1.00 94.81 85 GLN A N 1
ATOM 670 C CA . GLN A 1 85 ? 0.379 3.958 17.775 1.00 94.81 85 GLN A CA 1
ATOM 671 C C . GLN A 1 85 ? 0.944 4.898 16.711 1.00 94.81 85 GLN A C 1
ATOM 673 O O . GLN A 1 85 ? 0.608 6.079 16.709 1.00 94.81 85 GLN A O 1
ATOM 678 N N . TYR A 1 86 ? 1.796 4.383 15.818 1.00 92.81 86 TYR A N 1
ATOM 679 C CA . TYR A 1 86 ? 2.292 5.170 14.701 1.00 92.81 86 TYR A CA 1
ATOM 680 C C . TYR A 1 86 ? 1.097 5.616 13.866 1.00 92.81 86 TYR A C 1
ATOM 682 O O . TYR A 1 86 ? 0.878 6.810 13.766 1.00 92.81 86 TYR A O 1
ATOM 690 N N . MET A 1 87 ? 0.272 4.711 13.343 1.00 95.12 87 MET A N 1
ATOM 691 C CA . MET A 1 87 ? -0.837 5.079 12.446 1.00 95.12 87 MET A CA 1
ATOM 692 C C . MET A 1 87 ? -1.878 6.018 13.084 1.00 95.12 87 MET A C 1
ATOM 694 O O . MET A 1 87 ? -2.488 6.839 12.401 1.00 95.12 87 MET A O 1
ATOM 698 N N . PHE A 1 88 ? -2.050 5.937 14.401 1.00 96.44 88 PHE A N 1
ATOM 699 C CA . PHE A 1 88 ? -3.044 6.710 15.135 1.00 96.44 88 PHE A CA 1
ATOM 700 C C . PHE A 1 88 ? -2.572 8.116 15.539 1.00 96.44 88 PHE A C 1
ATOM 702 O O . PHE A 1 88 ? -3.359 9.061 15.507 1.00 96.44 88 PHE A O 1
ATOM 709 N N . ASN A 1 89 ? -1.314 8.283 15.954 1.00 93.38 89 ASN A N 1
ATOM 710 C CA . ASN A 1 89 ? -0.861 9.534 16.568 1.00 93.38 89 ASN A CA 1
ATOM 711 C C . ASN A 1 89 ? -0.682 10.673 15.557 1.00 93.38 89 ASN A C 1
ATOM 713 O O . ASN A 1 89 ? -0.099 10.475 14.492 1.00 93.38 89 ASN A O 1
ATOM 717 N N . THR A 1 90 ? -1.052 11.897 15.950 1.00 89.50 90 THR A N 1
ATOM 718 C CA . THR A 1 90 ? -0.646 13.119 15.227 1.00 89.50 90 THR A CA 1
ATOM 719 C C . THR A 1 90 ? 0.702 13.671 15.685 1.00 89.50 90 THR A C 1
ATOM 721 O O . THR A 1 90 ? 1.344 14.400 14.938 1.00 89.50 90 THR A O 1
ATOM 724 N N . VAL A 1 91 ? 1.160 13.322 16.892 1.00 83.25 91 VAL A N 1
ATOM 725 C CA . VAL A 1 91 ? 2.461 13.746 17.431 1.00 83.25 91 VAL A CA 1
ATOM 726 C C . VAL A 1 91 ? 3.379 12.538 17.571 1.00 83.25 91 VAL A C 1
ATOM 728 O O . VAL A 1 91 ? 3.063 11.551 18.245 1.00 83.25 91 VAL A O 1
ATOM 731 N N . MET A 1 92 ? 4.531 12.624 16.918 1.00 79.19 92 MET A N 1
ATOM 732 C CA . MET A 1 92 ? 5.561 11.595 16.920 1.00 79.19 92 MET A CA 1
ATOM 733 C C . MET A 1 92 ? 6.443 11.696 18.174 1.00 79.19 92 MET A C 1
ATOM 735 O O . MET A 1 92 ? 6.633 12.797 18.690 1.00 79.19 92 MET A O 1
ATOM 739 N N . PRO A 1 93 ? 7.066 10.593 18.636 1.00 70.50 93 PRO A N 1
ATOM 740 C CA . PRO A 1 93 ? 7.975 10.623 19.789 1.00 70.50 93 PRO A CA 1
ATOM 741 C C . PRO A 1 93 ? 9.123 11.641 19.672 1.00 70.50 93 PRO A C 1
ATOM 743 O O . PRO A 1 93 ? 9.599 12.136 20.685 1.00 70.50 93 PRO A O 1
ATOM 746 N N . GLY A 1 94 ? 9.543 11.980 18.447 1.00 76.06 94 GLY A N 1
ATOM 747 C CA . GLY A 1 94 ? 10.566 12.996 18.164 1.00 76.06 94 GLY A CA 1
ATOM 748 C C . GLY A 1 94 ? 10.048 14.435 18.021 1.00 76.06 94 GLY A C 1
ATOM 749 O O . GLY A 1 94 ? 10.783 15.281 17.527 1.00 76.06 94 GLY A O 1
ATOM 750 N N . GLY A 1 95 ? 8.788 14.718 18.370 1.00 78.06 95 GLY A N 1
ATOM 751 C CA . GLY A 1 95 ? 8.198 16.066 18.317 1.00 78.06 95 GLY A CA 1
ATOM 752 C C . GLY A 1 95 ? 7.653 16.501 16.950 1.00 78.06 95 GLY A C 1
ATOM 753 O O . GLY A 1 95 ? 7.061 17.570 16.841 1.00 78.06 95 GLY A O 1
ATOM 754 N N . GLY A 1 96 ? 7.808 15.677 15.909 1.00 79.00 96 GLY A N 1
ATOM 755 C CA . GLY A 1 96 ? 7.204 15.927 14.598 1.00 79.00 96 GLY A CA 1
ATOM 756 C C . GLY A 1 96 ? 5.680 15.771 14.615 1.00 79.00 96 GLY A C 1
ATOM 757 O O . GLY A 1 96 ? 5.146 14.912 15.321 1.00 79.00 96 GLY A O 1
ATOM 758 N N . VAL A 1 97 ? 4.986 16.573 13.806 1.00 84.50 97 VAL A N 1
ATOM 759 C CA . VAL A 1 97 ? 3.539 16.455 13.583 1.00 84.50 97 VAL A CA 1
ATOM 760 C C . VAL A 1 97 ? 3.289 15.673 12.301 1.00 84.50 97 VAL A C 1
ATOM 762 O O . VAL A 1 97 ? 3.942 15.913 11.285 1.00 84.50 97 VAL A O 1
ATOM 765 N N . LYS A 1 98 ? 2.328 14.755 12.337 1.00 86.38 98 LYS A N 1
ATOM 766 C CA . LYS A 1 98 ? 1.841 14.036 11.165 1.00 86.38 98 LYS A CA 1
ATOM 767 C C . LYS A 1 98 ? 0.320 13.971 11.131 1.00 86.38 98 LYS A C 1
ATOM 769 O O . LYS A 1 98 ? -0.352 14.201 12.136 1.00 86.38 98 LYS A O 1
ATOM 774 N N . TYR A 1 99 ? -0.211 13.611 9.970 1.00 84.81 99 TYR A N 1
ATOM 775 C CA . TYR A 1 99 ? -1.619 13.267 9.843 1.00 84.81 99 TYR A CA 1
ATOM 776 C C . TYR A 1 99 ? -1.898 11.909 10.493 1.00 84.81 99 TYR A C 1
ATOM 778 O O . TYR A 1 99 ? -1.147 10.951 10.314 1.00 84.81 99 TYR A O 1
ATOM 786 N N . SER A 1 100 ? -2.978 11.854 11.269 1.00 90.62 100 SER A N 1
ATOM 787 C CA . SER A 1 100 ? -3.503 10.614 11.836 1.00 90.62 100 SER A CA 1
ATOM 788 C C . SER A 1 100 ? -4.369 9.905 10.806 1.00 90.62 100 SER A C 1
ATOM 790 O O . SER A 1 100 ? -5.125 10.561 10.095 1.00 90.62 100 SER A O 1
ATOM 792 N N . TYR A 1 101 ? -4.327 8.575 10.785 1.00 93.62 101 TYR A N 1
ATOM 793 C CA . TYR A 1 101 ? -5.295 7.773 10.041 1.00 93.62 101 TYR A CA 1
ATOM 794 C C . TYR A 1 101 ? -6.656 7.652 10.745 1.00 93.62 101 TYR A C 1
ATOM 796 O O . TYR A 1 101 ? -7.593 7.109 10.167 1.00 93.62 101 TYR A O 1
ATOM 804 N N . ASN A 1 102 ? -6.799 8.156 11.973 1.00 97.12 102 ASN A N 1
ATOM 805 C CA . ASN A 1 102 ? -8.043 8.150 12.751 1.00 97.12 102 ASN A CA 1
ATOM 806 C C . ASN A 1 102 ? -8.902 9.402 12.475 1.00 97.12 102 ASN A C 1
ATOM 808 O O . ASN A 1 102 ? -9.342 10.102 13.388 1.00 97.12 102 ASN A O 1
ATOM 812 N N . THR A 1 103 ? -9.072 9.739 11.200 1.00 94.31 103 THR A N 1
ATOM 813 C CA . THR A 1 103 ? -9.746 10.957 10.731 1.00 94.31 103 THR A CA 1
ATOM 814 C C . THR A 1 103 ? -10.401 10.692 9.372 1.00 94.31 103 THR A C 1
ATOM 816 O O . THR A 1 103 ? -9.950 9.778 8.674 1.00 94.31 103 THR A O 1
ATOM 819 N N . PRO A 1 104 ? -11.409 11.479 8.942 1.00 91.81 104 PRO A N 1
ATOM 820 C CA . PRO A 1 104 ? -11.983 11.328 7.611 1.00 91.81 104 PRO A CA 1
ATOM 821 C C . PRO A 1 104 ? -10.906 11.328 6.513 1.00 91.81 104 PRO A C 1
ATOM 823 O O . PRO A 1 104 ? -9.971 12.129 6.583 1.00 91.81 104 PRO A O 1
ATOM 826 N N . PRO A 1 105 ? -11.026 10.456 5.498 1.00 93.56 105 PRO A N 1
ATOM 827 C CA . PRO A 1 105 ? -12.212 9.662 5.145 1.00 93.56 105 PRO A CA 1
ATOM 828 C C . PRO A 1 105 ? -12.356 8.324 5.894 1.00 93.56 105 PRO A C 1
ATOM 830 O O . PRO A 1 105 ? -13.299 7.590 5.623 1.00 93.56 105 PRO A O 1
ATOM 833 N N . ASN A 1 106 ? -11.451 7.990 6.815 1.00 96.38 106 ASN A N 1
ATOM 834 C CA . ASN A 1 106 ? -11.621 6.828 7.684 1.00 96.38 106 ASN A CA 1
ATOM 835 C C . ASN A 1 106 ? -12.681 7.107 8.759 1.00 96.38 106 ASN A C 1
ATOM 837 O O . ASN A 1 106 ? -12.821 8.238 9.241 1.00 96.38 106 ASN A O 1
ATOM 841 N N . HIS A 1 107 ? -13.392 6.063 9.174 1.00 97.56 107 HIS A N 1
ATOM 842 C CA . HIS A 1 107 ? -14.196 6.108 10.386 1.00 97.56 107 HIS A CA 1
ATOM 843 C C . HIS A 1 107 ? -13.286 6.188 11.616 1.00 97.56 107 HIS A C 1
ATOM 845 O O . HIS A 1 107 ? -12.142 5.721 11.611 1.00 97.56 107 HIS A O 1
ATOM 851 N N . LYS A 1 108 ? -13.780 6.827 12.680 1.00 98.12 108 LYS A N 1
ATOM 852 C CA . LYS A 1 108 ? -13.012 6.931 13.917 1.00 98.12 108 LYS A CA 1
ATOM 853 C C . LYS A 1 108 ? -13.100 5.633 14.711 1.00 98.12 108 LYS A C 1
ATOM 855 O O . LYS A 1 108 ? -14.161 5.023 14.826 1.00 98.12 108 LYS A O 1
ATOM 860 N N . ALA A 1 109 ? -11.984 5.248 15.320 1.00 98.38 109 ALA A N 1
ATOM 861 C CA . ALA A 1 109 ? -11.862 3.988 16.036 1.00 98.38 109 ALA A CA 1
ATOM 862 C C . ALA A 1 109 ? -12.839 3.868 17.211 1.00 98.38 109 ALA A C 1
ATOM 864 O O . ALA A 1 109 ? -13.361 2.784 17.437 1.00 98.38 109 ALA A O 1
ATOM 865 N N . GLY A 1 110 ? -13.100 4.950 17.950 1.00 98.44 110 GLY A N 1
ATOM 866 C CA . GLY A 1 110 ? -14.034 4.923 19.077 1.00 98.44 110 GLY A CA 1
ATOM 867 C C . GLY A 1 110 ? -15.470 4.667 18.634 1.00 98.44 110 GLY A C 1
ATOM 868 O O . GLY A 1 110 ? -16.164 3.883 19.273 1.00 98.44 110 GLY A O 1
ATOM 869 N N . ASP A 1 111 ? -15.890 5.259 17.514 1.00 98.44 111 ASP A N 1
ATOM 870 C CA . ASP A 1 111 ? -17.211 5.004 16.928 1.00 98.44 111 ASP A CA 1
ATOM 871 C C . ASP A 1 111 ? -17.350 3.529 16.519 1.00 98.44 111 ASP A C 1
ATOM 873 O O . ASP A 1 111 ? -18.304 2.866 16.919 1.00 98.44 111 ASP A O 1
ATOM 877 N N . GLN A 1 112 ? -16.346 2.991 15.818 1.00 98.19 112 GLN A N 1
ATOM 878 C CA . GLN A 1 112 ? -16.326 1.590 15.377 1.00 98.19 112 GLN A CA 1
ATOM 879 C C . GLN A 1 112 ? -16.320 0.603 16.556 1.00 98.19 112 GLN A C 1
ATOM 881 O O . GLN A 1 112 ? -17.091 -0.353 16.582 1.00 98.19 112 GLN A O 1
ATOM 886 N N . LEU A 1 113 ? -15.466 0.831 17.559 1.00 98.44 113 LEU A N 1
ATOM 887 C CA . LEU A 1 113 ? -15.370 -0.041 18.733 1.00 98.44 113 LEU A CA 1
ATOM 888 C C . LEU A 1 113 ? -16.665 -0.041 19.554 1.00 98.44 113 LEU A C 1
ATOM 890 O O . LEU A 1 113 ? -17.026 -1.078 20.114 1.00 98.44 113 LEU A O 1
ATOM 894 N N . MET A 1 114 ? -17.350 1.104 19.639 1.00 98.31 114 MET A N 1
ATOM 895 C CA . MET A 1 114 ? -18.631 1.209 20.335 1.00 98.31 114 MET A CA 1
ATOM 896 C C . MET A 1 114 ? -19.747 0.502 19.562 1.00 98.31 114 MET A C 1
ATOM 898 O O . MET A 1 114 ? -20.521 -0.239 20.164 1.00 98.31 114 MET A O 1
ATOM 902 N N . GLU A 1 115 ? -19.798 0.661 18.237 1.00 97.81 115 GLU A N 1
ATOM 903 C CA . GLU A 1 115 ? -20.746 -0.051 17.370 1.00 97.81 115 GLU A CA 1
ATOM 904 C C . GLU A 1 115 ? -20.605 -1.578 17.493 1.00 97.81 115 GLU A C 1
ATOM 906 O O . GLU A 1 115 ? -21.598 -2.302 17.513 1.00 97.81 115 GLU A O 1
ATOM 911 N N . TRP A 1 116 ? -19.376 -2.076 17.650 1.00 96.88 116 TRP A N 1
ATOM 912 C CA . TRP A 1 116 ? -19.102 -3.503 17.852 1.00 96.88 116 TRP A CA 1
ATOM 913 C C . TRP A 1 116 ? -19.319 -3.987 19.293 1.00 96.88 116 TRP A C 1
ATOM 915 O O . TRP A 1 116 ? -19.099 -5.165 19.575 1.00 96.88 116 TRP A O 1
ATOM 925 N N . GLY A 1 117 ? -19.704 -3.102 20.219 1.00 97.75 117 GLY A N 1
ATOM 926 C CA . GLY A 1 117 ? -19.897 -3.432 21.633 1.00 97.75 117 GLY A CA 1
ATOM 927 C C . GLY A 1 117 ? -18.608 -3.782 22.387 1.00 97.75 117 GLY A C 1
ATOM 928 O O . GLY A 1 117 ? -18.677 -4.381 23.459 1.00 97.75 117 GLY A O 1
ATOM 929 N N . ILE A 1 118 ? -17.436 -3.429 21.845 1.00 98.19 118 ILE A N 1
ATOM 930 C CA . ILE A 1 118 ? -16.124 -3.653 22.483 1.00 98.19 118 ILE A CA 1
ATOM 931 C C . ILE A 1 118 ? -15.877 -2.634 23.600 1.00 98.19 118 ILE A C 1
ATOM 933 O O . ILE A 1 118 ? -15.240 -2.938 24.607 1.00 98.19 118 ILE A O 1
ATOM 937 N N . ILE A 1 119 ? -16.393 -1.419 23.421 1.00 98.38 119 ILE A N 1
ATOM 938 C CA . ILE A 1 119 ? -16.445 -0.369 24.440 1.00 98.38 119 ILE A CA 1
ATOM 939 C C . ILE A 1 119 ? -17.893 0.076 24.625 1.00 98.38 119 ILE A C 1
ATOM 941 O O . ILE A 1 119 ? -18.707 -0.060 23.712 1.00 98.38 119 ILE A O 1
ATOM 945 N N . ASN A 1 120 ? -18.222 0.611 25.797 1.00 97.50 120 ASN A N 1
ATOM 946 C CA . ASN A 1 120 ? -19.609 0.924 26.151 1.00 97.50 120 ASN A CA 1
ATOM 947 C C . ASN A 1 120 ? -19.794 2.267 26.869 1.00 97.50 120 ASN A C 1
ATOM 949 O O . ASN A 1 120 ? -20.918 2.592 27.248 1.00 97.50 120 ASN A O 1
ATOM 953 N N . THR A 1 121 ? -18.731 3.060 27.033 1.00 97.81 121 THR A N 1
ATOM 954 C CA . THR A 1 121 ? -18.820 4.397 27.637 1.00 97.81 121 THR A CA 1
ATOM 955 C C . THR A 1 121 ? -18.390 5.495 26.668 1.00 97.81 121 THR A C 1
ATOM 957 O O . THR A 1 121 ? -17.537 5.291 25.796 1.00 97.81 121 THR A O 1
ATOM 960 N N . GLU A 1 122 ? -18.974 6.683 26.823 1.00 97.81 122 GLU A N 1
ATOM 961 C CA . GLU A 1 122 ? -18.641 7.847 25.994 1.00 97.81 122 GLU A CA 1
ATOM 962 C C . GLU A 1 122 ? -17.206 8.334 26.259 1.00 97.81 122 GLU A C 1
ATOM 964 O O . GLU A 1 122 ? -16.536 8.827 25.353 1.00 97.81 122 GLU A O 1
ATOM 969 N N . GLU A 1 123 ? -16.677 8.116 27.466 1.00 97.62 123 GLU A N 1
ATOM 970 C CA . GLU A 1 123 ? -15.281 8.409 27.801 1.00 97.62 123 GLU A CA 1
ATOM 971 C C . GLU A 1 123 ? -14.322 7.518 27.004 1.00 97.62 123 GLU A C 1
ATOM 973 O O . GLU A 1 123 ? -13.337 8.010 26.449 1.00 97.62 123 GLU A O 1
ATOM 978 N N . GLN A 1 124 ? -14.616 6.215 26.895 1.00 97.69 124 GLN A N 1
ATOM 979 C CA . GLN A 1 124 ? -13.818 5.296 26.079 1.00 97.69 124 GLN A CA 1
ATOM 980 C C . GLN A 1 124 ? -13.898 5.664 24.597 1.00 97.69 124 GLN A C 1
ATOM 982 O O . GLN A 1 124 ? -12.875 5.679 23.907 1.00 97.69 124 GLN A O 1
ATOM 987 N N . ARG A 1 125 ? -15.097 6.000 24.110 1.00 98.38 125 ARG A N 1
ATOM 988 C CA . ARG A 1 125 ? -15.301 6.439 22.727 1.00 98.38 125 ARG A CA 1
ATOM 989 C C . ARG A 1 125 ? -14.512 7.708 22.430 1.00 98.38 125 ARG A C 1
ATOM 991 O O . ARG A 1 125 ? -13.762 7.743 21.459 1.00 98.38 125 ARG A O 1
ATOM 998 N N . SER A 1 126 ? -14.620 8.720 23.287 1.00 97.94 126 SER A N 1
ATOM 999 C CA . SER A 1 126 ? -13.887 9.983 23.164 1.00 97.94 126 SER A CA 1
ATOM 1000 C C . SER A 1 126 ? -12.373 9.768 23.175 1.00 97.94 126 SER A C 1
ATOM 1002 O O . SER A 1 126 ? -11.662 10.359 22.360 1.00 97.94 126 SER A O 1
ATOM 1004 N N . LEU A 1 127 ? -11.879 8.870 24.032 1.00 97.38 127 LEU A N 1
ATOM 1005 C CA . LEU A 1 127 ? -10.466 8.498 24.091 1.00 97.38 127 LEU A CA 1
ATOM 1006 C C . LEU A 1 127 ? -9.976 7.887 22.763 1.00 97.38 127 LEU A C 1
ATOM 1008 O O . LEU A 1 127 ? -8.931 8.289 22.251 1.00 97.38 127 LEU A O 1
ATOM 1012 N N . TRP A 1 128 ? -10.743 6.970 22.168 1.00 98.12 128 TRP A N 1
ATOM 1013 C CA . TRP A 1 128 ? -10.419 6.336 20.880 1.00 98.12 128 TRP A CA 1
ATOM 1014 C C . TRP A 1 128 ? -10.755 7.190 19.645 1.00 98.12 128 TRP A C 1
ATOM 1016 O O . TRP A 1 128 ? -10.268 6.910 18.550 1.00 98.12 128 TRP A O 1
ATOM 1026 N N . ASN A 1 129 ? -11.532 8.260 19.802 1.00 98.00 129 ASN A N 1
ATOM 1027 C CA . ASN A 1 129 ? -11.792 9.267 18.767 1.00 98.00 129 ASN A CA 1
ATOM 1028 C C . ASN A 1 129 ? -10.796 10.442 18.804 1.00 98.00 129 ASN A C 1
ATOM 1030 O O . ASN A 1 129 ? -10.906 11.364 17.988 1.00 98.00 129 ASN A O 1
ATOM 1034 N N . GLY A 1 130 ? -9.854 10.419 19.754 1.00 95.12 130 GLY A N 1
ATOM 1035 C CA . GLY A 1 130 ? -8.815 11.427 19.931 1.00 95.12 130 GLY A CA 1
ATOM 1036 C C . GLY A 1 130 ? -7.632 11.291 18.967 1.00 95.12 130 GLY A C 1
ATOM 1037 O O . GLY A 1 130 ? -7.644 10.520 18.009 1.00 95.12 130 GLY A O 1
ATOM 1038 N N . THR A 1 131 ? -6.579 12.063 19.248 1.00 91.69 131 THR A N 1
ATOM 1039 C CA . THR A 1 131 ? -5.354 12.172 18.427 1.00 91.69 131 THR A CA 1
ATOM 1040 C C . THR A 1 131 ? -4.138 11.461 19.027 1.00 91.69 131 THR A C 1
ATOM 1042 O O . THR A 1 131 ? -3.050 11.481 18.445 1.00 91.69 131 THR A O 1
ATOM 1045 N N . ILE A 1 132 ? -4.309 10.841 20.199 1.00 92.94 132 ILE A N 1
ATOM 1046 C CA . ILE A 1 132 ? -3.270 10.119 20.937 1.00 92.94 132 ILE A CA 1
ATOM 1047 C C . ILE A 1 132 ? -3.743 8.687 21.157 1.00 92.94 132 ILE A C 1
ATOM 1049 O O . ILE A 1 132 ? -4.804 8.458 21.733 1.00 92.94 132 ILE A O 1
ATOM 1053 N N . TYR A 1 133 ? -2.932 7.727 20.724 1.00 95.88 133 TYR A N 1
ATOM 1054 C CA . TYR A 1 133 ? -3.217 6.307 20.842 1.00 95.88 133 TYR A CA 1
ATOM 1055 C C . TYR A 1 133 ? -3.372 5.897 22.315 1.00 95.88 133 TYR A C 1
ATOM 1057 O O . TYR A 1 133 ? -2.444 6.131 23.106 1.00 95.88 133 TYR A O 1
ATOM 1065 N N . PRO A 1 134 ? -4.480 5.236 22.699 1.00 96.62 134 PRO A N 1
ATOM 1066 C CA . PRO A 1 134 ? -4.728 4.800 24.076 1.00 96.62 134 PRO A CA 1
ATOM 1067 C C . PRO A 1 134 ? -3.823 3.632 24.520 1.00 96.62 134 PRO A C 1
ATOM 1069 O O . PRO A 1 134 ? -4.261 2.496 24.688 1.00 96.62 134 PRO A O 1
ATOM 1072 N N . LYS A 1 135 ? -2.528 3.893 24.747 1.00 94.75 135 LYS A N 1
ATOM 1073 C CA . LYS A 1 135 ? -1.505 2.858 25.019 1.00 94.75 135 LYS A CA 1
ATOM 1074 C C . LYS A 1 135 ? -1.800 1.957 26.230 1.00 94.75 135 LYS A C 1
ATOM 1076 O O . LYS A 1 135 ? -1.358 0.809 26.258 1.00 94.75 135 LYS A O 1
ATOM 1081 N N . HIS A 1 136 ? -2.543 2.478 27.206 1.00 95.56 136 HIS A N 1
ATOM 1082 C CA . HIS A 1 136 ? -2.923 1.787 28.442 1.00 95.56 136 HIS A CA 1
ATOM 1083 C C . HIS A 1 136 ? -4.318 1.149 28.391 1.00 95.56 136 HIS A C 1
ATOM 1085 O O . HIS A 1 136 ? -4.793 0.665 29.415 1.00 95.56 136 HIS A O 1
ATOM 1091 N N . ALA A 1 137 ? -4.985 1.149 27.232 1.00 97.25 137 ALA A N 1
ATOM 1092 C CA . ALA A 1 137 ? -6.232 0.415 27.072 1.00 97.25 137 ALA A CA 1
ATOM 1093 C C . ALA A 1 137 ? -6.004 -1.104 27.254 1.00 97.25 137 ALA A C 1
ATOM 1095 O O . ALA A 1 137 ? -4.915 -1.596 26.925 1.00 97.25 137 ALA A O 1
ATOM 1096 N N . PRO A 1 138 ? -7.017 -1.842 27.743 1.00 97.50 138 PRO A N 1
ATOM 1097 C CA . PRO A 1 138 ? -7.030 -3.304 27.770 1.00 97.50 138 PRO A CA 1
ATOM 1098 C C . PRO A 1 138 ? -6.582 -3.953 26.446 1.00 97.50 138 PRO A C 1
ATOM 1100 O O . PRO A 1 138 ? -6.820 -3.422 25.358 1.00 97.50 138 PRO A O 1
ATOM 1103 N N . GLU A 1 139 ? -5.890 -5.095 26.528 1.00 97.19 139 GLU A N 1
ATOM 1104 C CA . GLU A 1 139 ? -5.297 -5.765 25.356 1.00 97.19 139 GLU A CA 1
ATOM 1105 C C . GLU A 1 139 ? -6.331 -6.265 24.345 1.00 97.19 139 GLU A C 1
ATOM 1107 O O . GLU A 1 139 ? -6.083 -6.236 23.143 1.00 97.19 139 GLU A O 1
ATOM 1112 N N . ASP A 1 140 ? -7.487 -6.716 24.812 1.00 96.88 140 ASP A N 1
ATOM 1113 C CA . ASP A 1 140 ? -8.625 -7.105 23.979 1.00 96.88 140 ASP A CA 1
ATOM 1114 C C . ASP A 1 140 ? -9.147 -5.925 23.147 1.00 96.88 140 ASP A C 1
ATOM 1116 O O . ASP A 1 140 ? -9.314 -6.062 21.933 1.00 96.88 140 ASP A O 1
ATOM 1120 N N . ILE A 1 141 ? -9.276 -4.738 23.750 1.00 98.00 141 ILE A N 1
ATOM 1121 C CA . ILE A 1 141 ? -9.657 -3.512 23.033 1.00 98.00 141 ILE A CA 1
ATOM 1122 C C . ILE A 1 141 ? -8.574 -3.124 22.019 1.00 98.00 141 ILE A C 1
ATOM 1124 O O . ILE A 1 141 ? -8.887 -2.804 20.873 1.00 98.00 141 ILE A O 1
ATOM 1128 N N . LYS A 1 142 ? -7.287 -3.193 22.392 1.00 97.69 142 LYS A N 1
ATOM 1129 C CA . LYS A 1 142 ? -6.181 -2.888 21.462 1.00 97.69 142 LYS A CA 1
ATOM 1130 C C . LYS A 1 142 ? -6.119 -3.861 20.285 1.00 97.69 142 LYS A C 1
ATOM 1132 O O . LYS A 1 142 ? -5.842 -3.429 19.169 1.00 97.69 142 LYS A O 1
ATOM 1137 N N . LYS A 1 143 ? -6.397 -5.149 20.510 1.00 96.31 143 LYS A N 1
ATOM 1138 C CA . LYS A 1 143 ? -6.509 -6.153 19.441 1.00 96.31 143 LYS A CA 1
ATOM 1139 C C . LYS A 1 143 ? -7.691 -5.855 18.522 1.00 96.31 143 LYS A C 1
ATOM 1141 O O . LYS A 1 143 ? -7.515 -5.852 17.307 1.00 96.31 143 LYS A O 1
ATOM 1146 N N . ALA A 1 144 ? -8.860 -5.538 19.081 1.00 96.88 144 ALA A N 1
ATOM 1147 C CA . ALA A 1 144 ? -10.030 -5.145 18.297 1.00 96.88 144 ALA A CA 1
ATOM 1148 C C . ALA A 1 144 ? -9.768 -3.873 17.472 1.00 96.88 144 ALA A C 1
ATOM 1150 O O . ALA A 1 144 ? -10.161 -3.798 16.309 1.00 96.88 144 ALA A O 1
ATOM 1151 N N . ALA A 1 145 ? -9.023 -2.912 18.023 1.00 97.62 145 ALA A N 1
ATOM 1152 C CA . ALA A 1 145 ? -8.674 -1.670 17.339 1.00 97.62 145 ALA A CA 1
ATOM 1153 C C . ALA A 1 145 ? -7.831 -1.878 16.067 1.00 97.62 145 ALA A C 1
ATOM 1155 O O . ALA A 1 145 ? -7.857 -1.028 15.183 1.00 97.62 145 ALA A O 1
ATOM 1156 N N . LEU A 1 146 ? -7.134 -3.012 15.913 1.00 96.56 146 LEU A N 1
ATOM 1157 C CA . LEU A 1 146 ? -6.426 -3.345 14.666 1.00 96.56 146 LEU A CA 1
ATOM 1158 C C . LEU A 1 146 ? -7.382 -3.558 13.482 1.00 96.56 146 LEU A C 1
ATOM 1160 O O . LEU A 1 146 ? -6.966 -3.445 12.327 1.00 96.56 146 LEU A O 1
ATOM 1164 N N . LYS A 1 147 ? -8.658 -3.856 13.763 1.00 96.75 147 LYS A N 1
ATOM 1165 C CA . LYS A 1 147 ? -9.726 -3.943 12.764 1.00 96.75 147 LYS A CA 1
ATOM 1166 C C . LYS A 1 147 ? -10.211 -2.559 12.314 1.00 96.75 147 LYS A C 1
ATOM 1168 O O . LYS A 1 147 ? -10.754 -2.448 11.218 1.00 96.75 147 LYS A O 1
ATOM 1173 N N . CYS A 1 148 ? -10.019 -1.521 13.131 1.00 98.00 148 CYS A N 1
ATOM 1174 C CA . CYS A 1 148 ? -10.480 -0.173 12.815 1.00 98.00 148 CYS A CA 1
ATOM 1175 C C . CYS A 1 148 ? -9.715 0.436 11.637 1.00 98.00 148 CYS A C 1
ATOM 1177 O O . CYS A 1 148 ? -8.571 0.075 11.332 1.00 98.00 148 CYS A O 1
ATOM 1179 N N . ASP A 1 149 ? -10.347 1.418 11.003 1.00 97.88 149 ASP A N 1
ATOM 1180 C CA . ASP A 1 149 ? -9.901 1.977 9.730 1.00 97.88 149 ASP A CA 1
ATOM 1181 C C . ASP A 1 149 ? -8.498 2.573 9.798 1.00 97.88 149 ASP A C 1
ATOM 1183 O O . ASP A 1 149 ? -7.710 2.405 8.864 1.00 97.88 149 ASP A O 1
ATOM 1187 N N . PHE A 1 150 ? -8.168 3.208 10.930 1.00 97.25 150 PHE A N 1
ATOM 1188 C CA . PHE A 1 150 ? -6.880 3.867 11.122 1.00 97.25 150 PHE A CA 1
ATOM 1189 C C . PHE A 1 150 ? -5.688 2.922 10.923 1.00 97.25 150 PHE A C 1
ATOM 1191 O O . PHE A 1 150 ? -4.608 3.365 10.545 1.00 97.25 150 PHE A O 1
ATOM 1198 N N . TYR A 1 151 ? -5.859 1.627 11.204 1.00 96.75 151 TYR A N 1
ATOM 1199 C CA . TYR A 1 151 ? -4.800 0.633 11.049 1.00 96.75 151 TYR A CA 1
ATOM 1200 C C . TYR A 1 151 ? -5.017 -0.259 9.829 1.00 96.75 151 TYR A C 1
ATOM 1202 O O . TYR A 1 151 ? -4.064 -0.603 9.121 1.00 96.75 151 TYR A O 1
ATOM 1210 N N . ARG A 1 152 ? -6.272 -0.625 9.559 1.00 95.88 152 ARG A N 1
ATOM 1211 C CA . ARG A 1 152 ? -6.645 -1.515 8.458 1.00 95.88 152 ARG A CA 1
ATOM 1212 C C . ARG A 1 152 ? -6.306 -0.927 7.087 1.00 95.88 152 ARG A C 1
ATOM 1214 O O . ARG A 1 152 ? -5.756 -1.646 6.245 1.00 95.88 152 ARG A O 1
ATOM 1221 N N . PHE A 1 153 ? -6.581 0.363 6.889 1.00 95.19 153 PHE A N 1
ATOM 1222 C CA . PHE A 1 153 ? -6.411 1.063 5.609 1.00 95.19 153 PHE A CA 1
ATOM 1223 C C . PHE A 1 153 ? -5.157 1.946 5.555 1.00 95.19 153 PHE A C 1
ATOM 1225 O O . PHE A 1 153 ? -5.126 2.943 4.830 1.00 95.19 153 PHE A O 1
ATOM 1232 N N . ARG A 1 154 ? -4.115 1.568 6.308 1.00 94.00 154 ARG A N 1
ATOM 1233 C CA . ARG A 1 154 ? -2.749 2.100 6.145 1.00 94.00 154 ARG A CA 1
ATOM 1234 C C . ARG A 1 154 ? -2.169 1.724 4.777 1.00 94.00 154 ARG A C 1
ATOM 1236 O O . ARG A 1 154 ? -2.703 0.816 4.129 1.00 94.00 154 ARG A O 1
ATOM 1243 N N . GLY A 1 155 ? -1.068 2.359 4.375 1.00 91.88 155 GLY A N 1
ATOM 1244 C CA . GLY A 1 155 ? -0.449 2.119 3.069 1.00 91.88 155 GLY A CA 1
ATOM 1245 C C . GLY A 1 155 ? -0.241 0.633 2.757 1.00 91.88 155 GLY A C 1
ATOM 1246 O O . GLY A 1 155 ? 0.121 -0.175 3.621 1.00 91.88 155 GLY A O 1
ATOM 1247 N N . TYR A 1 156 ? -0.558 0.245 1.525 1.00 93.00 156 TYR A N 1
ATOM 1248 C CA . TYR A 1 156 ? -0.452 -1.131 1.055 1.00 93.00 156 TYR A CA 1
ATOM 1249 C C . TYR A 1 156 ? -0.125 -1.213 -0.439 1.00 93.00 156 TYR A C 1
ATOM 1251 O O . TYR A 1 156 ? -0.606 -0.427 -1.256 1.00 93.00 156 TYR A O 1
ATOM 1259 N N . GLY A 1 157 ? 0.624 -2.246 -0.806 1.00 92.88 157 GLY A N 1
ATOM 1260 C CA . GLY A 1 157 ? 0.815 -2.650 -2.187 1.00 92.88 157 GLY A CA 1
ATOM 1261 C C . GLY A 1 157 ? 1.884 -1.834 -2.900 1.00 92.88 157 GLY A C 1
ATOM 1262 O O . GLY A 1 157 ? 2.798 -1.284 -2.290 1.00 92.88 157 GLY A O 1
ATOM 1263 N N . PHE A 1 158 ? 1.770 -1.800 -4.221 1.00 92.62 158 PHE A N 1
ATOM 1264 C CA . PHE A 1 158 ? 2.773 -1.247 -5.130 1.00 92.62 158 PHE A CA 1
ATOM 1265 C C . PHE A 1 158 ? 2.817 0.282 -5.190 1.00 92.62 158 PHE A C 1
ATOM 1267 O O . PHE A 1 158 ? 3.787 0.839 -5.688 1.00 92.62 158 PHE A O 1
ATOM 1274 N N . ASN A 1 159 ? 1.772 0.953 -4.706 1.00 87.75 159 ASN A N 1
ATOM 1275 C CA . ASN A 1 159 ? 1.647 2.410 -4.698 1.00 87.75 159 ASN A CA 1
ATOM 1276 C C . ASN A 1 159 ? 1.307 2.980 -3.308 1.00 87.75 159 ASN A C 1
ATOM 1278 O O . ASN A 1 159 ? 0.825 4.107 -3.231 1.00 87.75 159 ASN A O 1
ATOM 1282 N N . GLN A 1 160 ? 1.437 2.174 -2.244 1.00 88.75 160 GLN A N 1
ATOM 1283 C CA . GLN A 1 160 ? 0.954 2.510 -0.899 1.00 88.75 160 GLN A CA 1
ATOM 1284 C C . GLN A 1 160 ? -0.504 3.019 -0.903 1.00 88.75 160 GLN A C 1
ATOM 1286 O O . GLN A 1 160 ? -0.814 4.100 -0.402 1.00 88.75 160 GLN A O 1
ATOM 1291 N N . LEU A 1 161 ? -1.429 2.226 -1.462 1.00 90.19 161 LEU A N 1
ATOM 1292 C CA . LEU A 1 161 ? -2.868 2.495 -1.400 1.00 90.19 161 LEU A CA 1
ATOM 1293 C C . LEU A 1 161 ? -3.288 2.712 0.056 1.00 90.19 161 LEU A C 1
ATOM 1295 O O . LEU A 1 161 ? -3.035 1.867 0.915 1.00 90.19 161 LEU A O 1
ATOM 1299 N N . THR A 1 162 ? -3.926 3.847 0.314 1.00 91.38 162 THR A N 1
ATOM 1300 C CA . THR A 1 162 ? -4.165 4.363 1.660 1.00 91.38 162 THR A CA 1
ATOM 1301 C C . THR A 1 162 ? -5.570 4.954 1.740 1.00 91.38 162 THR A C 1
ATOM 1303 O O . THR A 1 162 ? -6.030 5.513 0.746 1.00 91.38 162 THR A O 1
ATOM 1306 N N . TRP A 1 163 ? -6.200 4.886 2.920 1.00 92.62 163 TRP A N 1
ATOM 1307 C CA . TRP A 1 163 ? -7.544 5.399 3.244 1.00 92.62 163 TRP A CA 1
ATOM 1308 C C . TRP A 1 163 ? -8.713 4.520 2.781 1.00 92.62 163 TRP A C 1
ATOM 1310 O O . TRP A 1 163 ? -8.698 3.975 1.677 1.00 92.62 163 TRP A O 1
ATOM 1320 N N . ARG A 1 164 ? -9.771 4.432 3.603 1.00 94.56 164 ARG A N 1
ATOM 1321 C CA . ARG A 1 164 ? -10.974 3.616 3.347 1.00 94.56 164 ARG A CA 1
ATOM 1322 C C . ARG A 1 164 ? -11.541 3.836 1.949 1.00 94.56 164 ARG A C 1
ATOM 1324 O O . ARG A 1 164 ? -11.724 2.878 1.210 1.00 94.56 164 ARG A O 1
ATOM 1331 N N . ASN A 1 165 ? -11.766 5.087 1.560 1.00 92.38 165 ASN A N 1
ATOM 1332 C CA . ASN A 1 165 ? -12.358 5.419 0.264 1.00 92.38 165 ASN A CA 1
ATOM 1333 C C . ASN A 1 165 ? -11.520 4.912 -0.925 1.00 92.38 165 ASN A C 1
ATOM 1335 O O . ASN A 1 165 ? -12.077 4.504 -1.943 1.00 92.38 165 ASN A O 1
ATOM 1339 N N . ALA A 1 166 ? -10.188 4.917 -0.823 1.00 89.94 166 ALA A N 1
ATOM 1340 C CA . ALA A 1 166 ? -9.327 4.393 -1.878 1.00 89.94 166 ALA A CA 1
ATOM 1341 C C . ALA A 1 166 ? -9.390 2.860 -1.929 1.00 89.94 166 ALA A C 1
ATOM 1343 O O . ALA A 1 166 ? -9.462 2.283 -3.016 1.00 89.94 166 ALA A O 1
ATOM 1344 N N . TYR A 1 167 ? -9.436 2.205 -0.767 1.00 94.50 167 TYR A N 1
ATOM 1345 C CA . TYR A 1 167 ? -9.652 0.762 -0.661 1.00 94.50 167 TYR A CA 1
ATOM 1346 C C . TYR A 1 167 ? -11.019 0.341 -1.210 1.00 94.50 167 TYR A C 1
ATOM 1348 O O . TYR A 1 167 ? -11.095 -0.607 -1.986 1.00 94.50 167 TYR A O 1
ATOM 1356 N N . GLU A 1 168 ? -12.092 1.060 -0.892 1.00 94.50 168 GLU A N 1
ATOM 1357 C CA . GLU A 1 168 ? -13.436 0.810 -1.432 1.00 94.50 168 GLU A CA 1
ATOM 1358 C C . GLU A 1 168 ? -13.465 0.941 -2.954 1.00 94.50 168 GLU A C 1
ATOM 1360 O O . GLU A 1 168 ? -14.140 0.192 -3.653 1.00 94.50 168 GLU A O 1
ATOM 1365 N N . GLN A 1 169 ? -12.689 1.876 -3.488 1.00 91.31 169 GLN A N 1
ATOM 1366 C CA . GLN A 1 169 ? -12.634 2.118 -4.919 1.00 91.31 169 GLN A CA 1
ATOM 1367 C C . GLN A 1 169 ? -11.741 1.149 -5.693 1.00 91.31 169 GLN A C 1
ATOM 1369 O O . GLN A 1 169 ? -12.008 0.916 -6.873 1.00 91.31 169 GLN A O 1
ATOM 1374 N N . CYS A 1 170 ? -10.654 0.669 -5.088 1.00 92.81 170 CYS A N 1
ATOM 1375 C CA . CYS A 1 170 ? -9.592 -0.038 -5.811 1.00 92.81 170 CYS A CA 1
ATOM 1376 C C . CYS A 1 170 ? -9.438 -1.495 -5.378 1.00 92.81 170 CYS A C 1
ATOM 1378 O O . CYS A 1 170 ? -9.031 -2.320 -6.188 1.00 92.81 170 CYS A O 1
ATOM 1380 N N . LEU A 1 171 ? -9.758 -1.821 -4.125 1.00 93.06 171 LEU A N 1
ATOM 1381 C CA . LEU A 1 171 ? -9.581 -3.158 -3.563 1.00 93.06 171 LEU A CA 1
ATOM 1382 C C . LEU A 1 171 ? -10.910 -3.894 -3.371 1.00 93.06 171 LEU A C 1
ATOM 1384 O O . LEU A 1 171 ? -11.002 -5.056 -3.747 1.00 93.06 171 LEU A O 1
ATOM 1388 N N . GLN A 1 172 ? -11.948 -3.239 -2.840 1.00 94.81 172 GLN A N 1
ATOM 1389 C CA . GLN A 1 172 ? -13.255 -3.870 -2.606 1.00 94.81 172 GLN A CA 1
ATOM 1390 C C . GLN A 1 172 ? -13.827 -4.595 -3.838 1.00 94.81 172 GLN A C 1
ATOM 1392 O O . GLN A 1 172 ? -14.332 -5.704 -3.657 1.00 94.81 172 GLN A O 1
ATOM 1397 N N . PRO A 1 173 ? -13.728 -4.064 -5.078 1.00 95.06 173 PRO A N 1
ATOM 1398 C CA . PRO A 1 173 ? -14.224 -4.766 -6.266 1.00 95.06 173 PRO A CA 1
ATOM 1399 C C . PRO A 1 173 ? -13.476 -6.069 -6.590 1.00 95.06 173 PRO A C 1
ATOM 1401 O O . PRO A 1 173 ? -13.951 -6.861 -7.399 1.00 95.06 173 PRO A O 1
ATOM 1404 N N . LEU A 1 174 ? -12.299 -6.281 -5.995 1.00 95.00 174 LEU A N 1
ATOM 1405 C CA . LEU A 1 174 ? -11.449 -7.457 -6.193 1.00 95.00 174 LEU A CA 1
ATOM 1406 C C . LEU A 1 174 ? -11.661 -8.526 -5.113 1.00 95.00 174 LEU A C 1
ATOM 1408 O O . LEU A 1 174 ? -11.068 -9.602 -5.193 1.00 95.00 174 LEU A O 1
ATOM 1412 N N . LEU A 1 175 ? -12.471 -8.234 -4.092 1.00 94.25 175 LEU A N 1
ATOM 1413 C CA . LEU A 1 175 ? -12.718 -9.126 -2.967 1.00 94.25 175 LEU A CA 1
ATOM 1414 C C . LEU A 1 175 ? -14.094 -9.796 -3.095 1.00 94.25 175 LEU A C 1
ATOM 1416 O O . LEU A 1 175 ? -15.054 -9.148 -3.508 1.00 94.25 175 LEU A O 1
ATOM 1420 N N . PRO A 1 176 ? -14.226 -11.078 -2.708 1.00 93.56 176 PRO A N 1
ATOM 1421 C CA . PRO A 1 176 ? -15.482 -11.823 -2.827 1.00 93.56 176 PRO A CA 1
ATOM 1422 C C . PRO A 1 176 ? -16.596 -11.356 -1.878 1.00 93.56 176 PRO A C 1
ATOM 1424 O O . PRO A 1 176 ? -17.745 -11.750 -2.062 1.00 93.56 176 PRO A O 1
ATOM 1427 N N . ARG A 1 177 ? -16.276 -10.560 -0.851 1.00 95.69 177 ARG A N 1
ATOM 1428 C CA . ARG A 1 177 ? -17.232 -10.046 0.142 1.00 95.69 177 ARG A CA 1
ATOM 1429 C C . ARG A 1 177 ? -16.801 -8.668 0.672 1.00 95.69 177 ARG A C 1
ATOM 1431 O O . ARG A 1 177 ? -15.661 -8.259 0.417 1.00 95.69 177 ARG A O 1
ATOM 1438 N N . PRO A 1 178 ? -17.669 -7.933 1.388 1.00 96.38 178 PRO A N 1
ATOM 1439 C CA . PRO A 1 178 ? -17.318 -6.643 1.983 1.00 96.38 178 PRO A CA 1
ATOM 1440 C C . PRO A 1 178 ? -16.070 -6.706 2.881 1.00 96.38 178 PRO A C 1
ATOM 1442 O O . PRO A 1 178 ? -15.930 -7.606 3.708 1.00 96.38 178 PRO A O 1
ATOM 1445 N N . MET A 1 179 ? -15.164 -5.729 2.750 1.00 95.06 179 MET A N 1
ATOM 1446 C CA . MET A 1 179 ? -13.904 -5.644 3.512 1.00 95.06 179 MET A CA 1
ATOM 1447 C C . MET A 1 179 ? -14.125 -5.636 5.030 1.00 95.06 179 MET A C 1
ATOM 1449 O O . MET A 1 179 ? -13.295 -6.136 5.792 1.00 95.06 179 MET A O 1
ATOM 1453 N N . ASP A 1 180 ? -15.259 -5.102 5.480 1.00 93.69 180 ASP A N 1
ATOM 1454 C CA . ASP A 1 180 ? -15.602 -5.000 6.900 1.00 93.69 180 ASP A CA 1
ATOM 1455 C C . ASP A 1 180 ? -15.931 -6.348 7.553 1.00 93.69 180 ASP A C 1
ATOM 1457 O O . ASP A 1 180 ? -15.769 -6.511 8.770 1.00 93.69 180 ASP A O 1
ATOM 1461 N N . GLU A 1 181 ? -16.268 -7.353 6.747 1.00 94.44 181 GLU A N 1
ATOM 1462 C CA . GLU A 1 181 ? -16.561 -8.705 7.217 1.00 94.44 181 GLU A CA 1
ATOM 1463 C C . GLU A 1 181 ? -15.302 -9.544 7.475 1.00 94.44 181 GLU A C 1
ATOM 1465 O O . GLU A 1 181 ? -15.382 -10.577 8.140 1.00 94.44 181 GLU A O 1
ATOM 1470 N N . TYR A 1 182 ? -14.135 -9.135 6.971 1.00 94.75 182 TYR A N 1
ATOM 1471 C CA . TYR A 1 182 ? -12.892 -9.877 7.176 1.00 94.75 182 TYR A CA 1
ATOM 1472 C C . TYR A 1 182 ? -12.370 -9.731 8.609 1.00 94.75 182 TYR A C 1
ATOM 1474 O O . TYR A 1 182 ? -12.424 -8.637 9.197 1.00 94.75 182 TYR A O 1
ATOM 1482 N N . SER A 1 183 ? -11.785 -10.808 9.146 1.00 92.75 183 SER A N 1
ATOM 1483 C CA . SER A 1 183 ? -10.838 -10.696 10.262 1.00 92.75 183 SER A CA 1
ATOM 1484 C C . SER A 1 183 ? -9.583 -9.924 9.821 1.00 92.75 183 SER A C 1
ATOM 1486 O O . SER A 1 183 ? -9.382 -9.648 8.635 1.00 92.75 183 SER A O 1
ATOM 1488 N N . VAL A 1 184 ? -8.727 -9.535 10.768 1.00 91.19 184 VAL A N 1
ATOM 1489 C CA . VAL A 1 184 ? -7.450 -8.885 10.429 1.00 91.19 184 VAL A CA 1
ATOM 1490 C C . VAL A 1 184 ? -6.574 -9.844 9.617 1.00 91.19 184 VAL A C 1
ATOM 1492 O O . VAL A 1 184 ? -6.057 -9.472 8.568 1.00 91.19 184 VAL A O 1
ATOM 1495 N N . GLU A 1 185 ? -6.470 -11.092 10.059 1.00 92.25 185 GLU A N 1
ATOM 1496 C CA . GLU A 1 185 ? -5.648 -12.138 9.452 1.00 92.25 185 GLU A CA 1
ATOM 1497 C C . GLU A 1 185 ? -6.156 -12.516 8.060 1.00 92.25 185 GLU A C 1
ATOM 1499 O O . GLU A 1 185 ? -5.370 -12.599 7.118 1.00 92.25 185 GLU A O 1
ATOM 1504 N N . GLU A 1 186 ? -7.472 -12.695 7.907 1.00 94.06 186 GLU A N 1
ATOM 1505 C CA . GLU A 1 186 ? -8.073 -13.011 6.611 1.00 94.06 186 GLU A CA 1
ATOM 1506 C C . GLU A 1 186 ? -7.856 -11.879 5.603 1.00 94.06 186 GLU A C 1
ATOM 1508 O O . GLU A 1 186 ? -7.571 -12.145 4.433 1.00 94.06 186 GLU A O 1
ATOM 1513 N N . PHE A 1 187 ? -7.983 -10.623 6.047 1.00 93.69 187 PHE A N 1
ATOM 1514 C CA . PHE A 1 187 ? -7.767 -9.459 5.195 1.00 93.69 187 PHE A CA 1
ATOM 1515 C C . PHE A 1 187 ? -6.306 -9.367 4.744 1.00 93.69 187 PHE A C 1
ATOM 1517 O O . PHE A 1 187 ? -6.048 -9.262 3.546 1.00 93.69 187 PHE A O 1
ATOM 1524 N N . GLU A 1 188 ? -5.349 -9.483 5.674 1.00 91.25 188 GLU A N 1
ATOM 1525 C CA . GLU A 1 188 ? -3.912 -9.471 5.359 1.00 91.25 188 GLU A CA 1
ATOM 1526 C C . GLU A 1 188 ? -3.533 -10.631 4.418 1.00 91.25 188 GLU A C 1
ATOM 1528 O O . GLU A 1 188 ? -2.772 -10.436 3.470 1.00 91.25 188 GLU A O 1
ATOM 1533 N N . ALA A 1 189 ? -4.104 -11.824 4.606 1.00 91.69 189 ALA A N 1
ATOM 1534 C CA . ALA A 1 189 ? -3.871 -12.960 3.713 1.00 91.69 189 ALA A CA 1
ATOM 1535 C C . ALA A 1 189 ? -4.368 -12.699 2.280 1.00 91.69 189 ALA A C 1
ATOM 1537 O O . ALA A 1 189 ? -3.682 -13.054 1.321 1.00 91.69 189 ALA A O 1
ATOM 1538 N N . HIS A 1 190 ? -5.530 -12.053 2.121 1.00 89.81 190 HIS A N 1
ATOM 1539 C CA . HIS A 1 190 ? -6.068 -11.723 0.798 1.00 89.81 190 HIS A CA 1
ATOM 1540 C C . HIS A 1 190 ? -5.223 -10.668 0.096 1.00 89.81 190 HIS A C 1
ATOM 1542 O O . HIS A 1 190 ? -4.829 -10.853 -1.055 1.00 89.81 190 HIS A O 1
ATOM 1548 N N . ILE A 1 191 ? -4.914 -9.569 0.781 1.00 89.06 191 ILE A N 1
ATOM 1549 C CA . ILE A 1 191 ? -4.173 -8.481 0.149 1.00 89.06 191 ILE A CA 1
ATOM 1550 C C . ILE A 1 191 ? -2.707 -8.862 -0.087 1.00 89.06 191 ILE A C 1
ATOM 1552 O O . ILE A 1 191 ? -2.115 -8.402 -1.046 1.00 89.06 191 ILE A O 1
ATOM 1556 N N . ASN A 1 192 ? -2.091 -9.780 0.655 1.00 89.19 192 ASN A N 1
ATOM 1557 C CA . ASN A 1 192 ? -0.720 -10.201 0.321 1.00 89.19 192 ASN A CA 1
ATOM 1558 C C . ASN A 1 192 ? -0.605 -10.998 -0.999 1.00 89.19 192 ASN A C 1
ATOM 1560 O O . ASN A 1 192 ? 0.499 -11.324 -1.436 1.00 89.19 192 ASN A O 1
ATOM 1564 N N . ASN A 1 193 ? -1.720 -11.265 -1.687 1.00 92.50 193 ASN A N 1
ATOM 1565 C CA . ASN A 1 193 ? -1.714 -11.803 -3.039 1.00 92.50 193 ASN A CA 1
ATOM 1566 C C . ASN A 1 193 ? -1.243 -10.753 -4.067 1.00 92.50 193 ASN A C 1
ATOM 1568 O O . ASN A 1 193 ? -1.902 -9.737 -4.298 1.00 92.50 193 ASN A O 1
ATOM 1572 N N . VAL A 1 194 ? -0.136 -11.043 -4.759 1.00 94.75 194 VAL A N 1
ATOM 1573 C CA . VAL A 1 194 ? 0.459 -10.146 -5.766 1.00 94.75 194 VAL A CA 1
ATOM 1574 C C . VAL A 1 194 ? -0.491 -9.785 -6.910 1.00 94.75 194 VAL A C 1
ATOM 1576 O O . VAL A 1 194 ? -0.453 -8.659 -7.402 1.00 94.75 194 VAL A O 1
ATOM 1579 N N . LYS A 1 195 ? -1.388 -10.697 -7.301 1.00 95.69 195 LYS A N 1
ATOM 1580 C CA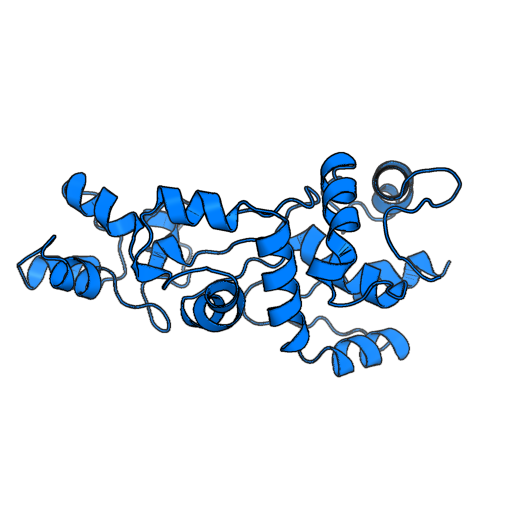 . LYS A 1 195 ? -2.386 -10.431 -8.340 1.00 95.69 195 LYS A CA 1
ATOM 1581 C C . LYS A 1 195 ? -3.373 -9.362 -7.884 1.00 95.69 195 LYS A C 1
ATOM 1583 O O . LYS A 1 195 ? -3.646 -8.438 -8.644 1.00 95.69 195 LYS A O 1
ATOM 1588 N N . ILE A 1 196 ? -3.866 -9.461 -6.649 1.00 95.06 196 ILE A N 1
ATOM 1589 C CA . ILE A 1 196 ? -4.780 -8.466 -6.070 1.00 95.06 196 ILE A CA 1
ATOM 1590 C C . ILE A 1 196 ? -4.067 -7.115 -5.952 1.00 95.06 196 ILE A C 1
ATOM 1592 O O . ILE A 1 196 ? -4.621 -6.098 -6.366 1.00 95.06 196 ILE A O 1
ATOM 1596 N N . ALA A 1 197 ? -2.816 -7.108 -5.483 1.00 95.19 197 ALA A N 1
ATOM 1597 C CA . ALA A 1 197 ? -1.993 -5.901 -5.410 1.00 95.19 197 ALA A CA 1
ATOM 1598 C C . ALA A 1 197 ? -1.837 -5.215 -6.778 1.00 95.19 197 ALA A C 1
ATOM 1600 O O . ALA A 1 197 ? -2.009 -4.002 -6.900 1.00 95.19 197 ALA A O 1
ATOM 1601 N N . ALA A 1 198 ? -1.526 -6.002 -7.812 1.00 95.81 198 ALA A N 1
ATOM 1602 C CA . ALA A 1 198 ? -1.341 -5.524 -9.175 1.00 95.81 198 ALA A CA 1
ATOM 1603 C C . ALA A 1 198 ? -2.648 -4.967 -9.759 1.00 95.81 198 ALA A C 1
ATOM 1605 O O . ALA A 1 198 ? -2.651 -3.875 -10.321 1.00 95.81 198 ALA A O 1
ATOM 1606 N N . GLN A 1 199 ? -3.772 -5.661 -9.562 1.00 95.69 199 GLN A N 1
ATOM 1607 C CA . GLN A 1 199 ? -5.083 -5.196 -10.025 1.00 95.69 199 GLN A CA 1
ATOM 1608 C C . GLN A 1 199 ? -5.520 -3.905 -9.320 1.00 95.69 199 GLN A C 1
ATOM 1610 O O . GLN A 1 199 ? -5.999 -2.982 -9.980 1.00 95.69 199 GLN A O 1
ATOM 1615 N N . ALA A 1 200 ? -5.305 -3.796 -8.005 1.00 93.56 200 ALA A N 1
ATOM 1616 C CA . ALA A 1 200 ? -5.600 -2.574 -7.259 1.00 93.56 200 ALA A CA 1
ATOM 1617 C C . ALA A 1 200 ? -4.747 -1.394 -7.759 1.00 93.56 200 ALA A C 1
ATOM 1619 O O . ALA A 1 200 ? -5.271 -0.295 -7.961 1.00 93.56 200 ALA A O 1
ATOM 1620 N N . PHE A 1 201 ? -3.458 -1.640 -8.029 1.00 91.94 201 PHE A N 1
ATOM 1621 C CA . PHE A 1 201 ? -2.549 -0.671 -8.643 1.00 91.94 201 PHE A CA 1
ATOM 1622 C C . PHE A 1 201 ? -3.028 -0.238 -10.039 1.00 91.94 201 PHE A C 1
ATOM 1624 O O . PHE A 1 201 ? -3.036 0.953 -10.356 1.00 91.94 201 PHE A O 1
ATOM 1631 N N . SER A 1 202 ? -3.483 -1.184 -10.863 1.00 91.69 202 SER A N 1
ATOM 1632 C CA . SER A 1 202 ? -4.039 -0.885 -12.183 1.00 91.69 202 SER A CA 1
ATOM 1633 C C . SER A 1 202 ? -5.229 0.067 -12.067 1.00 91.69 202 SER A C 1
ATOM 1635 O O . SER A 1 202 ? -5.207 1.149 -12.657 1.00 91.69 202 SER A O 1
ATOM 1637 N N . ILE A 1 203 ? -6.209 -0.259 -11.216 1.00 89.31 203 ILE A N 1
ATOM 1638 C CA . ILE A 1 203 ? -7.417 0.556 -11.016 1.00 89.31 203 ILE A CA 1
ATOM 1639 C C . ILE A 1 203 ? -7.058 1.986 -10.605 1.00 89.31 203 ILE A C 1
ATOM 1641 O O . ILE A 1 203 ? -7.534 2.935 -11.233 1.00 89.31 203 ILE A O 1
ATOM 1645 N N . ILE A 1 204 ? -6.199 2.171 -9.600 1.00 83.12 204 ILE A N 1
ATOM 1646 C CA . ILE A 1 204 ? -5.832 3.524 -9.162 1.00 83.12 204 ILE A CA 1
ATOM 1647 C C . ILE A 1 204 ? -5.017 4.276 -10.221 1.00 83.12 204 ILE A C 1
ATOM 1649 O O . ILE A 1 204 ? -5.229 5.474 -10.411 1.00 83.12 204 ILE A O 1
ATOM 1653 N N . SER A 1 205 ? -4.168 3.584 -10.986 1.00 78.56 205 SER A N 1
ATOM 1654 C CA . SER A 1 205 ? -3.397 4.207 -12.066 1.00 78.56 205 SER A CA 1
ATOM 1655 C C . SER A 1 205 ? -4.270 4.745 -13.203 1.00 78.56 205 SER A C 1
ATOM 1657 O O . SER A 1 205 ? -3.960 5.801 -13.751 1.00 78.56 205 SER A O 1
ATOM 1659 N N . THR A 1 206 ? -5.411 4.107 -13.497 1.00 74.56 206 THR A N 1
ATOM 1660 C CA . THR A 1 206 ? -6.378 4.623 -14.489 1.00 74.56 206 THR A CA 1
ATOM 1661 C C . THR A 1 206 ? -7.111 5.885 -14.037 1.00 74.56 206 THR A C 1
ATOM 1663 O O . THR A 1 206 ? -7.610 6.641 -14.870 1.00 74.56 206 THR A O 1
ATOM 1666 N N . LYS A 1 207 ? -7.173 6.125 -12.724 1.00 67.88 207 LYS A N 1
ATOM 1667 C CA . LYS A 1 207 ? -7.807 7.309 -12.129 1.00 67.88 207 LYS A CA 1
ATOM 1668 C C . LYS A 1 207 ? -6.839 8.479 -11.983 1.00 67.88 207 LYS A C 1
ATOM 1670 O O . LYS A 1 207 ? -7.276 9.613 -11.797 1.00 67.88 207 LYS A O 1
ATOM 1675 N N . MET A 1 208 ? -5.535 8.224 -12.078 1.00 61.47 208 MET A N 1
ATOM 1676 C CA . MET A 1 208 ? -4.541 9.284 -12.175 1.00 61.47 208 MET A CA 1
ATOM 1677 C C . MET A 1 208 ? -4.609 9.925 -13.568 1.00 61.47 208 MET A C 1
ATOM 1679 O O . MET A 1 208 ? -4.859 9.230 -14.554 1.00 61.47 208 MET A O 1
ATOM 1683 N N . PRO A 1 209 ? -4.357 11.239 -13.700 1.00 55.22 209 PRO A N 1
ATOM 1684 C CA . PRO A 1 209 ? -4.283 11.910 -14.993 1.00 55.22 209 PRO A CA 1
ATOM 1685 C C . PRO A 1 209 ? -2.994 11.514 -15.742 1.00 55.22 209 PRO A C 1
ATOM 1687 O O . PRO A 1 209 ? -2.116 12.338 -16.004 1.00 55.22 209 PRO A O 1
ATOM 1690 N N . MET A 1 210 ? -2.899 10.242 -16.137 1.00 53.88 210 MET A N 1
ATOM 1691 C CA . MET A 1 210 ? -1.838 9.675 -16.970 1.00 53.88 210 MET A CA 1
ATOM 1692 C C . MET A 1 210 ? -1.622 10.429 -18.292 1.00 53.88 210 MET A C 1
ATOM 1694 O O . MET A 1 210 ? -0.469 10.515 -18.712 1.00 53.88 210 MET A O 1
ATOM 1698 N N . PRO A 1 211 ? -2.637 11.048 -18.942 1.00 52.44 211 PRO A N 1
ATOM 1699 C CA . PRO A 1 211 ? -2.406 11.846 -20.146 1.00 52.44 211 PRO A CA 1
ATOM 1700 C C . PRO A 1 211 ? -1.436 13.011 -19.930 1.00 52.44 211 PRO A C 1
ATOM 1702 O O . PRO A 1 211 ? -0.628 13.291 -20.813 1.00 52.44 211 PRO A O 1
ATOM 1705 N N . LYS A 1 212 ? -1.459 13.657 -18.755 1.00 55.78 212 LYS A N 1
ATOM 1706 C CA . LYS A 1 212 ? -0.521 14.740 -18.436 1.00 55.78 212 LYS A CA 1
ATOM 1707 C C . LYS A 1 212 ? 0.887 14.201 -18.205 1.00 55.78 212 LYS A C 1
ATOM 1709 O O . LYS A 1 212 ? 1.821 14.732 -18.781 1.00 55.78 212 LYS A O 1
ATOM 1714 N N . ILE A 1 213 ? 1.023 13.100 -17.464 1.00 54.44 213 ILE A N 1
ATOM 1715 C CA . ILE A 1 213 ? 2.316 12.432 -17.242 1.00 54.44 213 ILE A CA 1
ATOM 1716 C C . ILE A 1 213 ? 2.929 11.996 -18.580 1.00 54.44 213 ILE A C 1
ATOM 1718 O O . ILE A 1 213 ? 4.089 12.286 -18.847 1.00 54.44 213 ILE A O 1
ATOM 1722 N N . ASN A 1 214 ? 2.140 11.375 -19.458 1.00 54.34 214 ASN A N 1
ATOM 1723 C CA . ASN A 1 214 ? 2.590 10.976 -20.791 1.00 54.34 214 ASN A CA 1
ATOM 1724 C C . ASN A 1 214 ? 2.948 12.184 -21.668 1.00 54.34 214 ASN A C 1
ATOM 1726 O O . ASN A 1 214 ? 3.939 12.131 -22.389 1.00 54.34 214 ASN A O 1
ATOM 1730 N N . THR A 1 215 ? 2.187 13.278 -21.595 1.00 61.78 215 THR A N 1
ATOM 1731 C CA . THR A 1 215 ? 2.496 14.515 -22.333 1.00 61.78 215 THR A CA 1
ATOM 1732 C C . THR A 1 215 ? 3.782 15.165 -21.822 1.00 61.78 215 THR A C 1
ATOM 1734 O O . THR A 1 215 ? 4.630 15.549 -22.625 1.00 61.78 215 THR A O 1
ATOM 1737 N N . ASP A 1 216 ? 3.970 15.245 -20.506 1.00 58.84 216 ASP A N 1
ATOM 1738 C CA . ASP A 1 216 ? 5.168 15.800 -19.867 1.00 58.84 216 ASP A CA 1
ATOM 1739 C C . ASP A 1 216 ? 6.406 14.936 -20.181 1.00 58.84 216 ASP A C 1
ATOM 1741 O O . ASP A 1 216 ? 7.478 15.473 -20.464 1.00 58.84 216 ASP A O 1
ATOM 1745 N N . LEU A 1 217 ? 6.243 13.604 -20.245 1.00 54.16 217 LEU A N 1
ATOM 1746 C CA . LEU A 1 217 ? 7.288 12.668 -20.677 1.00 54.16 217 LEU A CA 1
ATOM 1747 C C . LEU A 1 217 ? 7.665 12.833 -22.150 1.00 54.16 217 LEU A C 1
ATOM 1749 O O . LEU A 1 217 ? 8.849 12.880 -22.470 1.00 54.16 217 LEU A O 1
ATOM 1753 N N . VAL A 1 218 ? 6.680 12.922 -23.046 1.00 57.47 218 VAL A N 1
ATOM 1754 C CA . VAL A 1 218 ? 6.917 13.053 -24.496 1.00 57.47 218 VAL A CA 1
ATOM 1755 C C . VAL A 1 218 ? 7.485 14.429 -24.855 1.00 57.47 218 VAL A C 1
ATOM 1757 O O . VAL A 1 218 ? 8.296 14.537 -25.769 1.00 57.47 218 VAL A O 1
ATOM 1760 N N . SER A 1 219 ? 7.080 15.484 -24.144 1.00 61.56 219 SER A N 1
ATOM 1761 C CA . SER A 1 219 ? 7.500 16.864 -24.428 1.00 61.56 219 SER A CA 1
ATOM 1762 C C . SER A 1 219 ? 8.795 17.289 -23.733 1.00 61.56 219 SER A C 1
ATOM 1764 O O . SER A 1 219 ? 9.263 18.402 -23.962 1.00 61.56 219 SER A O 1
ATOM 1766 N N . GLY A 1 220 ? 9.363 16.445 -22.866 1.00 51.44 220 GLY A N 1
ATOM 1767 C CA . GLY A 1 220 ? 10.522 16.806 -22.051 1.00 5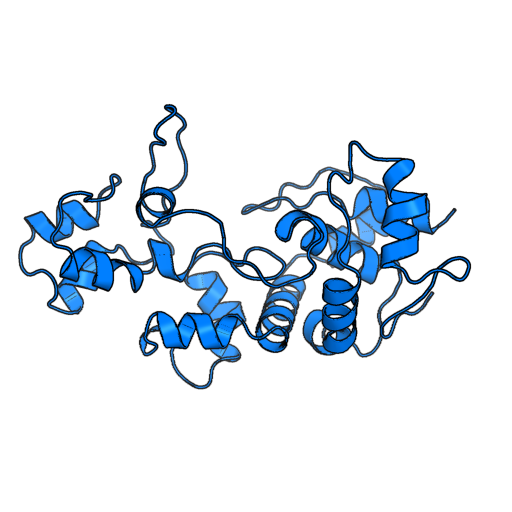1.44 220 GLY A CA 1
ATOM 1768 C C . GLY A 1 220 ? 10.258 17.970 -21.084 1.00 51.44 220 GLY A C 1
ATOM 1769 O O . GLY A 1 220 ? 11.196 18.607 -20.605 1.00 51.44 220 GLY A O 1
ATOM 1770 N N . ASN A 1 221 ? 8.989 18.285 -20.801 1.00 47.50 221 ASN A N 1
ATOM 1771 C CA . ASN A 1 221 ? 8.607 19.322 -19.847 1.00 47.50 221 ASN A CA 1
ATOM 1772 C C . ASN A 1 221 ? 8.501 18.716 -18.452 1.00 47.50 221 ASN A C 1
ATOM 1774 O O . ASN A 1 221 ? 7.428 18.411 -17.933 1.00 47.50 221 ASN A O 1
ATOM 1778 N N . PHE A 1 222 ? 9.664 18.544 -17.839 1.00 55.19 222 PHE A N 1
ATOM 1779 C CA . PHE A 1 222 ? 9.806 17.928 -16.532 1.00 55.19 222 PHE A CA 1
ATOM 1780 C C . PHE A 1 222 ? 9.463 18.929 -15.424 1.00 55.19 222 PHE A C 1
ATOM 1782 O O . PHE A 1 222 ? 10.130 19.952 -15.262 1.00 55.19 222 PHE A O 1
ATOM 1789 N N . ARG A 1 223 ? 8.447 18.628 -14.611 1.00 39.78 223 ARG A N 1
ATOM 1790 C CA . ARG A 1 223 ? 8.231 19.309 -13.329 1.00 39.78 223 ARG A CA 1
ATOM 1791 C C . ARG A 1 223 ? 8.035 18.275 -12.225 1.00 39.78 223 ARG A C 1
ATOM 1793 O O . ARG A 1 223 ? 7.283 17.325 -12.437 1.00 39.78 223 ARG A O 1
ATOM 1800 N N . PRO A 1 224 ? 8.661 18.448 -11.049 1.00 39.25 224 PRO A N 1
ATOM 1801 C CA . PRO A 1 224 ? 8.327 17.647 -9.880 1.00 39.25 224 PRO A CA 1
ATOM 1802 C C . PRO A 1 224 ? 6.832 17.819 -9.590 1.00 39.25 224 PRO A C 1
ATOM 1804 O O . PRO A 1 224 ? 6.385 18.931 -9.306 1.00 39.25 224 PRO A O 1
ATOM 1807 N N . MET A 1 225 ? 6.047 16.748 -9.698 1.00 35.84 225 MET A N 1
ATOM 1808 C CA . MET A 1 225 ? 4.655 16.760 -9.260 1.00 35.84 225 MET A CA 1
ATOM 1809 C C . MET A 1 225 ? 4.544 16.025 -7.932 1.00 35.84 225 MET A C 1
ATOM 1811 O O . MET A 1 225 ? 4.799 14.830 -7.825 1.00 35.84 225 MET A O 1
ATOM 1815 N N . VAL A 1 226 ? 4.121 16.761 -6.912 1.00 33.59 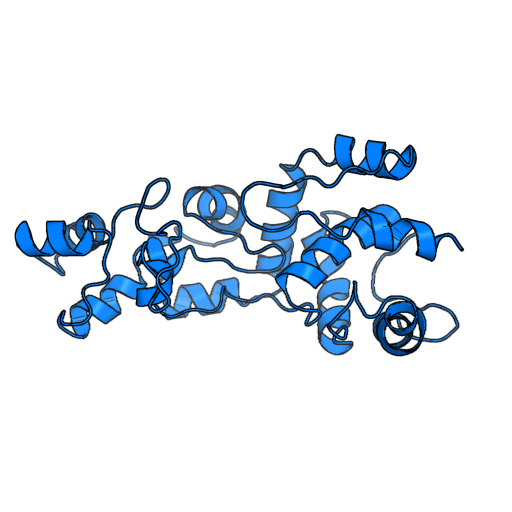226 VAL A N 1
ATOM 1816 C CA . VAL A 1 226 ? 3.683 16.187 -5.644 1.00 33.59 226 VAL A CA 1
ATOM 1817 C C . VAL A 1 226 ? 2.268 15.652 -5.866 1.00 33.59 226 VAL A C 1
ATOM 1819 O O . VAL A 1 226 ? 1.319 16.430 -5.928 1.00 33.59 226 VAL A O 1
ATOM 1822 N N . CYS A 1 227 ? 2.107 14.336 -6.026 1.00 35.72 227 CYS A N 1
ATOM 1823 C CA . CYS A 1 227 ? 0.793 13.711 -5.869 1.00 35.72 227 CYS A CA 1
ATOM 1824 C C . CYS A 1 227 ? 0.517 13.522 -4.373 1.00 35.72 227 CYS A C 1
ATOM 1826 O O . CYS A 1 227 ? 1.338 12.968 -3.638 1.00 35.72 227 CYS A O 1
ATOM 1828 N N . GLY A 1 228 ? -0.619 14.052 -3.919 1.00 31.95 228 GLY A N 1
ATOM 1829 C CA . GLY A 1 228 ? -1.032 14.070 -2.519 1.00 31.95 228 GLY A CA 1
ATOM 1830 C C . GLY A 1 228 ? -1.388 12.684 -1.992 1.00 31.95 228 GLY A C 1
ATOM 1831 O O . GLY A 1 228 ? -2.556 12.328 -1.978 1.00 31.95 228 GLY A O 1
ATOM 1832 N N . SER A 1 229 ? -0.363 11.946 -1.567 1.00 3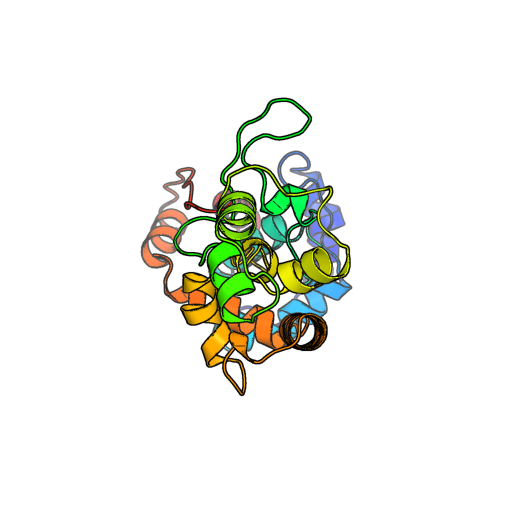2.16 229 SER A N 1
ATOM 1833 C CA . SER A 1 229 ? -0.364 10.916 -0.507 1.00 32.16 229 SER A CA 1
ATOM 1834 C C . SER A 1 229 ? 1.001 10.224 -0.374 1.00 32.16 229 SER A C 1
ATOM 1836 O O . SER A 1 229 ? 1.203 9.482 0.576 1.00 32.16 229 SER A O 1
ATOM 1838 N N . GLY A 1 230 ? 1.951 10.483 -1.275 1.00 32.44 230 GLY A N 1
ATOM 1839 C CA . GLY A 1 230 ? 3.265 9.844 -1.256 1.00 32.44 230 GLY A CA 1
ATOM 1840 C C . GLY A 1 230 ? 3.846 9.803 -2.663 1.00 32.44 230 GLY A C 1
ATOM 1841 O O . GLY A 1 230 ? 3.347 9.098 -3.522 1.00 32.44 230 GLY A O 1
ATOM 1842 N N . ILE A 1 231 ? 4.819 10.686 -2.892 1.00 36.62 231 ILE A N 1
ATOM 1843 C CA . ILE A 1 231 ? 5.914 10.620 -3.871 1.00 36.62 231 ILE A CA 1
ATOM 1844 C C . ILE A 1 231 ? 5.559 10.115 -5.291 1.00 36.62 231 ILE A C 1
ATOM 1846 O O . ILE A 1 231 ? 5.768 8.973 -5.676 1.00 36.62 231 ILE A O 1
ATOM 1850 N N . GLY A 1 232 ? 5.169 11.069 -6.143 1.00 33.91 232 GLY A N 1
ATOM 1851 C CA . GLY A 1 232 ? 5.251 10.972 -7.605 1.00 33.91 232 GLY A CA 1
ATOM 1852 C C . GLY A 1 232 ? 6.588 11.494 -8.147 1.00 33.91 232 GLY A C 1
ATOM 1853 O O . GLY A 1 232 ? 6.605 12.377 -9.003 1.00 33.91 232 GLY A O 1
ATOM 1854 N N . LEU A 1 233 ? 7.714 11.003 -7.627 1.00 42.69 233 LEU A N 1
ATOM 1855 C CA . LEU A 1 233 ? 9.026 11.222 -8.244 1.00 42.69 233 LEU A CA 1
ATOM 1856 C C . LEU A 1 233 ? 9.469 9.951 -8.981 1.00 42.69 233 LEU A C 1
ATOM 1858 O O . LEU A 1 233 ? 8.944 8.876 -8.742 1.00 42.69 233 LEU A O 1
ATOM 1862 N N . TYR A 1 234 ? 10.431 10.098 -9.888 1.00 41.50 234 TYR A N 1
ATOM 1863 C CA . TYR A 1 234 ? 11.171 9.047 -10.608 1.00 41.50 234 TYR A CA 1
ATOM 1864 C C . TYR A 1 234 ? 10.713 8.627 -12.007 1.00 41.50 234 TYR A C 1
ATOM 1866 O O . TYR A 1 234 ? 11.540 8.056 -12.715 1.00 41.50 234 TYR A O 1
ATOM 1874 N N . VAL A 1 235 ? 9.516 8.972 -12.505 1.00 39.97 235 VAL A N 1
ATOM 1875 C CA . VAL A 1 235 ? 9.217 8.673 -13.930 1.00 39.97 235 VAL A CA 1
ATOM 1876 C C . VAL A 1 235 ? 10.150 9.466 -14.859 1.00 39.97 235 VAL A C 1
ATOM 1878 O O . VAL A 1 235 ? 10.578 8.997 -15.911 1.00 39.97 235 VAL A O 1
ATOM 1881 N N . THR A 1 236 ? 10.525 10.666 -14.419 1.00 35.91 236 THR A N 1
ATOM 1882 C CA . THR A 1 236 ? 11.266 11.673 -15.184 1.00 35.91 236 THR A CA 1
ATOM 1883 C C . THR A 1 236 ? 12.733 11.333 -15.446 1.00 35.91 236 THR A C 1
ATOM 1885 O O . THR A 1 236 ? 13.283 11.814 -16.430 1.00 35.91 236 THR A O 1
ATOM 1888 N N . GLN A 1 237 ? 13.374 10.510 -14.611 1.00 37.00 237 GLN A N 1
ATOM 1889 C CA . GLN A 1 237 ? 14.812 10.211 -14.717 1.00 37.00 237 GLN A CA 1
ATOM 1890 C C . GLN A 1 237 ? 15.095 8.810 -15.276 1.00 37.00 237 GLN A C 1
ATOM 1892 O O . GLN A 1 237 ? 16.163 8.565 -15.826 1.00 37.00 237 GLN A O 1
ATOM 1897 N N . TYR A 1 238 ? 14.111 7.911 -15.195 1.00 35.84 238 TYR A N 1
ATOM 1898 C CA . TYR A 1 238 ? 14.175 6.577 -15.788 1.00 35.84 238 TYR A CA 1
ATOM 1899 C C . TYR A 1 238 ? 14.118 6.628 -17.329 1.00 35.84 238 TYR A C 1
ATOM 1901 O O . TYR A 1 238 ? 14.834 5.891 -18.003 1.00 35.84 238 TYR A O 1
ATOM 1909 N N . CYS A 1 239 ? 13.302 7.523 -17.906 1.00 33.81 239 CYS A N 1
ATOM 1910 C CA . CYS A 1 239 ? 13.084 7.588 -19.359 1.00 33.81 239 CYS A CA 1
ATOM 1911 C C . CYS A 1 239 ? 14.209 8.274 -20.149 1.00 33.81 239 CYS A C 1
ATOM 1913 O O . CYS A 1 239 ? 14.491 7.851 -21.265 1.00 33.81 239 CYS A O 1
ATOM 1915 N N . SER A 1 240 ? 14.857 9.317 -19.614 1.00 32.00 240 SER A N 1
ATOM 1916 C CA . SER A 1 240 ? 15.890 10.059 -20.362 1.00 32.00 240 SER A CA 1
ATOM 1917 C C . SER A 1 240 ? 17.153 9.237 -20.625 1.00 32.00 240 SER A C 1
ATOM 1919 O O . SER A 1 240 ? 17.855 9.509 -21.592 1.00 32.00 240 SER A O 1
ATOM 1921 N N . VAL A 1 241 ? 17.416 8.223 -19.798 1.00 38.44 241 VAL A N 1
ATOM 1922 C CA . VAL A 1 241 ? 18.624 7.394 -19.887 1.00 38.44 241 VAL A CA 1
ATOM 1923 C C . VAL A 1 241 ? 18.368 6.040 -20.557 1.00 38.44 241 VAL A C 1
ATOM 1925 O O . VAL A 1 241 ? 19.262 5.483 -21.169 1.00 38.44 241 VAL A O 1
ATOM 1928 N N . MET A 1 242 ? 17.140 5.513 -20.531 1.00 34.09 242 MET A N 1
ATOM 1929 C CA . MET A 1 242 ? 16.800 4.301 -21.302 1.00 34.09 242 MET A CA 1
ATOM 1930 C C . MET A 1 242 ? 16.689 4.557 -22.821 1.00 34.09 242 MET A C 1
ATOM 1932 O O . MET A 1 242 ? 16.508 3.620 -23.596 1.00 34.09 242 MET A O 1
ATOM 1936 N N . HIS A 1 243 ? 16.766 5.823 -23.248 1.00 34.47 243 HIS A N 1
ATOM 1937 C CA . HIS A 1 243 ? 16.815 6.239 -24.653 1.00 34.47 243 HIS A CA 1
ATOM 1938 C C . HIS A 1 243 ? 18.234 6.538 -25.171 1.00 34.47 243 HIS A C 1
ATOM 1940 O O . HIS A 1 243 ? 18.370 6.853 -26.355 1.00 34.47 243 HIS A O 1
ATOM 1946 N N . THR A 1 244 ? 19.260 6.436 -24.320 1.00 32.31 244 THR A N 1
ATOM 1947 C CA . THR A 1 244 ? 20.685 6.501 -24.696 1.00 32.31 244 THR A CA 1
ATOM 1948 C C . THR A 1 244 ? 21.293 5.112 -24.712 1.00 32.31 244 THR A C 1
ATOM 1950 O O . THR A 1 244 ? 22.056 4.827 -25.657 1.00 32.31 244 THR A O 1
#

Secondary structure (DSSP, 8-state):
-EESS--EETTEEHHHHIIIIIHHH-TTT--SPPPHHHHHHHHHTHHHHHSSS-EEHHHHHHHHHHHHHHHTT--S-EEPP--HHHHH-SB-TTS-B---SSSTTSPPHHHHHHHTTS--SHHHHHHHTSSS--TTS-HHHHHHHTTSHHHHTSSEETTTB-SHHHHHHHTGGGSSS-GGGS-HHHHHHHHT-HHHHHHHHHHHHHHS-HHHHHHHHHHT-------TTS---SHHHHHHHTT-

=== Feature glossary ===
Key to the feature types in this record:

— What the protein is —

Primary structure: the covalent order of the twenty standard amino acids along the backbone. Two proteins with the same sequence will (almost always) fold to the same structure; two with 30% identity often share a fold but not the details.

Database cross-references. InterPro integrates a dozen domain/family signature databases into unified entries with residue-range hits. GO terms attach function/process/location labels with evidence codes. CATH codes position the fold in a four-level structural taxonomy. Organism is the NCBI-taxonomy species name.

— Where its atoms are —

The mmCIF block holds the 3D Cartesian coordinates of each backbone atom (N, Cα, C, O) in ångströms. mmCIF is the PDB's canonical archive format — a tagged-loop text representation of the atomic model.

Six rendered views show the 3D structure from the faces of a cube — i.e. along ±x, ±y, ±z. Rendering representation is drawn randomly per protein from cartoon (secondary-str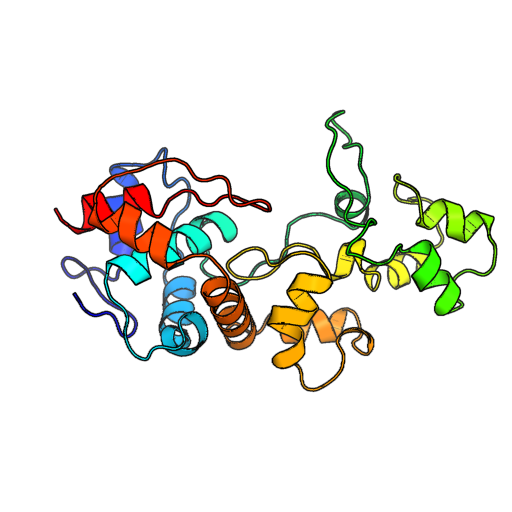ucture ribbons), sticks (backbone bonds), or molecular surface; coloring is either N→C rainbow (blue at the N-terminus through red at the C-terminus) or one color per chain.

— Local backbone conformation —

DSSP 8-state secondary structure assigns each residue one of H (α-helix), G (3₁₀-helix), I (π-helix), E (extended β-strand), B (isolated β-bridge), T (hydrogen-bonded turn), S (bend), or '-' (coil). The assignment is computed from backbone hydrogen-bond geometry via the Kabsch–Sander algorithm.

P-SEA three-state annotation labels each residue as helix, strand, or coil based purely on the geometry of the Cα trace. It serves as a fallback when the full backbone (and thus DSSP) is unavailable.

The φ/ψ torsion pair specifies the backbone conformation at each residue. φ rotates about the N–Cα bond, ψ about the Cα–C bond. Steric clashes forbid most of the (φ, ψ) plane — the allowed regions (α-helix basin, β-sheet basin, left-handed helix) are the Ramachandran-allowed regions.

— Global shape and packing —

The geometric summary reports three shape descriptors. Rg (radius of gyration) measures how spread out the Cα atoms are about their centre of mass; compact globular proteins have small Rg, elongated or unfolded ones large. Cα contacts (<8 Å, |i−j|>4) count long-range residue pairs in spatial proximity — high for tightly packed folds, near zero for rods or random coil. The bounding-box extents give the protein's footprint along x, y, z in Å.

Accessible surface area quantifies burial. A residue with SASA near zero is packed into the hydrophobic core; one with SASA >100 Å² sits on the surface. Computed here via the Shrake–Rupley numerical algorithm with a 1.4 Å probe.

Plot images: a contact map (which residues are close in 3D, as an N×N binary image), a Ramachandran scatter (backbone torsion angles, revealing secondary-structure composition at a glance), and — for AlphaFold structures — a PAE heatmap (pairwise prediction confidence).

— Structural neighborhood —

The Foldseek 3Di string encodes local tertiary geometry as a 20-letter alphabet — one character per residue — derived from the relative positions of nearby Cα atoms. Unlike the amino-acid sequence, 3Di is a direct function of the 3D structure, so two proteins with the same fold have similar 3Di strings even at low sequence identity.

Nearest PDB neighbors are the top structural matches found by Foldseek when searching this structure against the entire Protein Data Bank. Each hit reports a TM-score (0 to 1; >0.5 almost always implies the same fold) and an E-value. These are *structural* homologs — they may share no detectable sequence similarity.

— Confidence and disorder —

For AlphaFold models, the B-factor field carries pLDDT — the model's own estimate of local accuracy on a 0–100 scale. Regions with pLDDT<50 should be treated as essentially unmodeled; they often correspond to intrinsi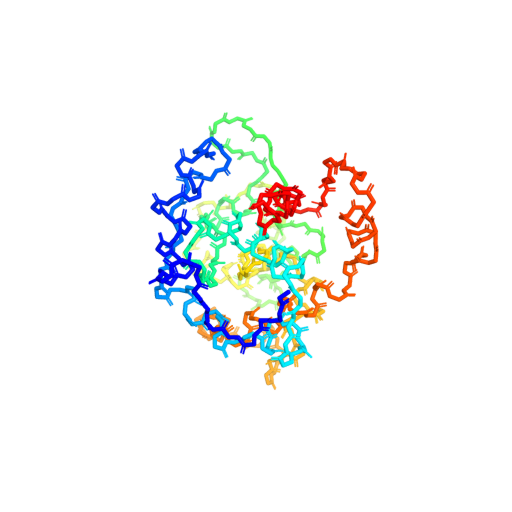cally disordered segments.

B-factor (Debye–Waller factor) reflects atomic displacement in the crystal lattice. It is an experimental observable (units Å²), not a prediction; low values mean the atom is pinned down, high values mean it moves or is heterogeneous across the crystal.

Predicted aligned error is AlphaFold's pairwise confidence. Unlike pLDDT (per-residue), PAE is per-residue-pair and captures whether two parts of the structure are correctly placed relative to each other. Units are ångströms of expected positional error.